Protein AF-A0A6G7TMX9-F1 (afdb_monomer_lite)

Sequence (218 aa):
MNTSFKFLIPTIFITLGFMISCNDDMTSAGEEYDGNNNNPNVATSSNPDPPDNPDADDAPIPNVYYDSDKNPENFNFDEIDPEDLSIKIKEIGVKIEELEEDRVKYFDEYNKLAEIQKDILDQMTKNKMIMRLKPLGSEEQIRAEKEFENKKKLGKEKLKVLKEKNIFLHKLLKTITDTKDEEMTLRKKQEFFYKKRKEKERRMYKERKKMNQEKMNI

Secondary structure (DSSP, 8-state):
---------SSSTTSS------------------------------PPPPP-PPP----------------GGG---SS--HHHHHHHHHHHHHHHHHHHHHHHHHHHHHHHHHHHHHHHHHHHHHHHHHHHHSPTT-HHHHHHHHHHHHHHHHHHHHHHHHHHHHHHHHHHHHHHHHHHHHHHHHHHHHHHHHHHHHHHHHHHHHHHHHHHHHHH--

Foldseek 3Di:
DDDDDDDPPDDPVPVPPDDDDDPDDDDDDDDDDDDDDDDDDDDDDDDDDDPDDDDDDDDDDPPDPDPLPPDPPPDPDPPDDLVNLVVVLVVLVVVLVVLVVVLVVLVVVLVVLVVVLVVLVVLLVVLVVQLVPDDPPDPSNVVSVVSNVVSVVVSVVSVVVSVVSVVVSVVSVVVSVVSVSVSVSSVVVSVVVVVVVVVVVVVVVVVVVVVVVVVVVD

Structure (mmCIF, N/CA/C/O backbone):
data_AF-A0A6G7TMX9-F1
#
_entry.id   AF-A0A6G7TMX9-F1
#
loop_
_atom_site.group_PDB
_atom_site.id
_atom_site.type_symbol
_atom_site.label_atom_id
_atom_site.label_alt_id
_atom_site.label_comp_id
_atom_site.label_asym_id
_atom_site.label_entity_id
_atom_site.label_seq_id
_atom_site.pdbx_PDB_ins_code
_atom_site.Cartn_x
_atom_site.Cartn_y
_atom_site.Cartn_z
_atom_site.occupancy
_atom_site.B_iso_or_equiv
_atom_site.auth_seq_id
_atom_site.auth_comp_id
_atom_site.auth_asym_id
_atom_site.auth_atom_id
_atom_site.pdbx_PDB_model_num
ATOM 1 N N . MET A 1 1 ? -39.784 22.853 -29.127 1.00 46.28 1 MET A N 1
ATOM 2 C CA . MET A 1 1 ? -40.669 21.812 -28.566 1.00 46.28 1 MET A CA 1
ATOM 3 C C . MET A 1 1 ? -39.929 20.489 -28.605 1.00 46.28 1 MET A C 1
ATOM 5 O O . MET A 1 1 ? -39.646 20.017 -29.694 1.00 46.28 1 MET A O 1
ATOM 9 N N . ASN A 1 2 ? -39.518 19.997 -27.435 1.00 42.00 2 ASN A N 1
ATOM 10 C CA . ASN A 1 2 ? -39.618 18.603 -26.986 1.00 42.00 2 ASN A CA 1
ATOM 11 C C . ASN A 1 2 ? -38.821 18.463 -25.685 1.00 42.00 2 ASN A C 1
ATOM 13 O O . ASN A 1 2 ? -37.597 18.457 -25.639 1.00 42.00 2 ASN A O 1
ATOM 17 N N . THR A 1 3 ? -39.608 18.471 -24.621 1.00 45.41 3 THR A N 1
ATOM 18 C CA . THR A 1 3 ? -39.344 18.032 -23.257 1.00 45.41 3 THR A CA 1
ATOM 19 C C . THR A 1 3 ? -38.849 16.589 -23.201 1.00 45.41 3 THR A C 1
ATOM 21 O O . THR A 1 3 ? -39.456 15.767 -23.879 1.00 45.41 3 THR A O 1
ATOM 24 N N . SER A 1 4 ? -37.911 16.272 -22.295 1.00 43.72 4 SER A N 1
ATOM 25 C CA . SER A 1 4 ? -38.014 15.095 -21.400 1.00 43.72 4 SER A CA 1
ATOM 26 C C . SER A 1 4 ? -36.769 14.885 -20.514 1.00 43.72 4 SER A C 1
ATOM 28 O O . SER A 1 4 ? -35.685 14.669 -21.039 1.00 43.72 4 SER A O 1
ATOM 30 N N . PHE A 1 5 ? -36.994 14.915 -19.187 1.00 48.84 5 PHE A N 1
ATOM 31 C CA . PHE A 1 5 ? -36.302 14.217 -18.073 1.00 48.84 5 PHE A CA 1
ATOM 32 C C . PHE A 1 5 ? -34.760 14.313 -17.993 1.00 48.84 5 PHE A C 1
ATOM 34 O O . PHE A 1 5 ? -34.055 13.662 -18.746 1.00 48.84 5 PHE A O 1
ATOM 41 N N . LYS A 1 6 ? -34.112 15.121 -17.134 1.00 47.16 6 LYS A N 1
ATOM 42 C CA . LYS A 1 6 ? -34.256 15.353 -15.675 1.00 47.16 6 LYS A CA 1
ATOM 43 C C . LYS A 1 6 ? -34.183 14.060 -14.830 1.00 47.16 6 LYS A C 1
ATOM 45 O O . LYS A 1 6 ? -35.133 13.291 -14.809 1.00 47.16 6 LYS A O 1
ATOM 50 N N . PHE A 1 7 ? -33.077 13.955 -14.077 1.00 50.50 7 PHE A N 1
ATOM 51 C CA . PHE A 1 7 ? -32.794 13.099 -12.910 1.00 50.50 7 PHE A CA 1
ATOM 52 C C . PHE A 1 7 ? -32.517 11.602 -13.128 1.00 50.50 7 PHE A C 1
ATOM 54 O O . PHE A 1 7 ? -33.383 10.758 -12.941 1.00 50.50 7 PHE A O 1
ATOM 61 N N . LEU A 1 8 ? -31.238 11.273 -13.342 1.00 44.09 8 LEU A N 1
ATOM 62 C CA . LEU A 1 8 ? -30.665 9.982 -12.937 1.00 44.09 8 LEU A CA 1
ATOM 63 C C . LEU A 1 8 ? -29.315 10.184 -12.229 1.00 44.09 8 LEU A C 1
ATOM 65 O O . LEU A 1 8 ? -28.307 9.580 -12.570 1.00 44.09 8 LEU A O 1
ATOM 69 N N . ILE A 1 9 ? -29.286 11.099 -11.261 1.00 54.50 9 ILE A N 1
ATOM 70 C CA . ILE A 1 9 ? -28.203 11.186 -10.275 1.00 54.50 9 ILE A CA 1
ATOM 71 C C . ILE A 1 9 ? -28.867 11.455 -8.920 1.00 54.50 9 ILE A C 1
ATOM 73 O O . ILE A 1 9 ? -28.975 12.609 -8.509 1.00 54.50 9 ILE A O 1
ATOM 77 N N . PRO A 1 10 ? -29.468 10.425 -8.295 1.00 46.69 10 PRO A N 1
ATOM 78 C CA . PRO A 1 10 ? -29.232 10.265 -6.860 1.00 46.69 10 PRO A CA 1
ATOM 79 C C . PRO A 1 10 ? -29.247 8.790 -6.408 1.00 46.69 10 PRO A C 1
ATOM 81 O O . PRO A 1 10 ? -29.950 8.441 -5.467 1.00 4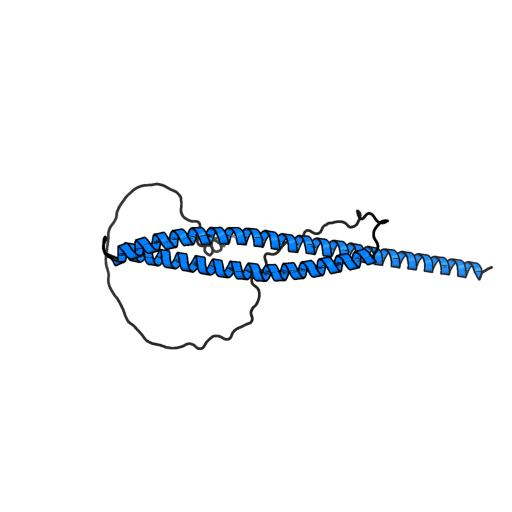6.69 10 PRO A O 1
ATOM 84 N N . THR A 1 11 ? -28.497 7.897 -7.060 1.00 49.47 11 THR A N 1
ATOM 85 C CA . THR A 1 11 ? -28.400 6.481 -6.624 1.00 49.47 11 THR A CA 1
ATOM 86 C C . THR A 1 11 ? -26.988 5.996 -6.309 1.00 49.47 11 THR A C 1
ATOM 88 O O . THR A 1 11 ? -26.841 4.923 -5.737 1.00 49.47 11 THR A O 1
ATOM 91 N N . ILE A 1 12 ? -25.946 6.790 -6.572 1.00 47.44 12 ILE A N 1
ATOM 92 C CA . ILE A 1 12 ? -24.558 6.392 -6.256 1.00 47.44 12 ILE A CA 1
ATOM 93 C C . ILE A 1 12 ? -24.144 6.815 -4.831 1.00 47.44 12 ILE A C 1
ATOM 95 O O . ILE A 1 12 ? -23.257 6.214 -4.239 1.00 47.44 12 ILE A O 1
ATOM 99 N N . PHE A 1 13 ? -24.833 7.781 -4.215 1.00 45.84 13 PHE A N 1
ATOM 100 C CA . PHE A 1 13 ? -24.502 8.251 -2.859 1.00 45.84 13 PHE A CA 1
ATOM 101 C C . PHE A 1 13 ? -25.122 7.426 -1.714 1.00 45.84 13 PHE A C 1
ATOM 103 O O . PHE A 1 13 ? -24.920 7.763 -0.553 1.00 45.84 13 PHE A O 1
ATOM 110 N N . ILE A 1 14 ? -25.850 6.341 -2.007 1.00 48.31 14 ILE A N 1
ATOM 111 C CA . ILE A 1 14 ? -26.527 5.523 -0.980 1.00 48.31 14 ILE A CA 1
ATOM 112 C C . ILE A 1 14 ? -25.681 4.307 -0.543 1.00 48.31 14 ILE A C 1
ATOM 114 O O . ILE A 1 14 ? -25.906 3.760 0.532 1.00 48.31 14 ILE A O 1
ATOM 118 N N . THR A 1 15 ? -24.653 3.905 -1.301 1.00 49.59 15 THR A N 1
ATOM 119 C CA . THR A 1 15 ? -23.840 2.712 -0.979 1.00 49.59 15 THR A CA 1
ATOM 120 C C . THR A 1 15 ? -22.576 2.992 -0.158 1.00 49.59 15 THR A C 1
ATOM 122 O O . THR A 1 15 ? -21.967 2.050 0.343 1.00 49.59 15 THR A O 1
ATOM 125 N N . LEU A 1 16 ? -22.222 4.260 0.083 1.00 45.69 16 LEU A N 1
ATOM 126 C CA . LEU A 1 16 ? -21.313 4.648 1.168 1.00 45.69 16 LEU A CA 1
ATOM 127 C C . LEU A 1 16 ? -22.139 5.197 2.331 1.00 45.69 16 LEU A C 1
ATOM 129 O O . LEU A 1 16 ? -22.264 6.405 2.529 1.00 45.69 16 LEU A O 1
ATOM 133 N N . GLY A 1 17 ? -22.728 4.292 3.109 1.00 50.66 17 GLY A N 1
ATOM 134 C CA . GLY A 1 17 ? -23.344 4.644 4.380 1.00 50.66 17 GLY A CA 1
ATOM 135 C C . GLY A 1 17 ? -22.295 5.201 5.340 1.00 50.66 17 GLY A C 1
ATOM 136 O O . GLY A 1 17 ? -21.624 4.419 5.992 1.00 50.66 17 GLY A O 1
ATOM 137 N N . PHE A 1 18 ? -22.127 6.527 5.357 1.00 47.59 18 PHE A N 1
ATOM 138 C CA . PHE A 1 18 ? -21.783 7.407 6.486 1.00 47.59 18 PHE A CA 1
ATOM 139 C C . PHE A 1 18 ? -21.460 8.806 5.934 1.00 47.59 18 PHE A C 1
ATOM 141 O O . PHE A 1 18 ? -20.299 9.098 5.692 1.00 47.59 18 PHE A O 1
ATOM 148 N N . MET A 1 19 ? -22.473 9.661 5.732 1.00 45.12 19 MET A N 1
ATOM 149 C CA . MET A 1 19 ? -22.370 11.133 5.842 1.00 45.12 19 MET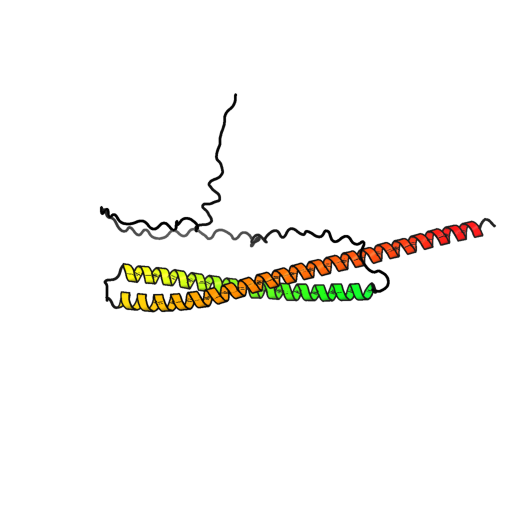 A CA 1
ATOM 150 C C . MET A 1 19 ? -23.765 11.795 5.769 1.00 45.12 19 MET A C 1
ATOM 152 O O . MET A 1 19 ? -24.005 12.674 4.950 1.00 45.12 19 MET A O 1
ATOM 156 N N . ILE A 1 20 ? -24.699 11.407 6.645 1.00 40.56 20 ILE A N 1
ATOM 157 C CA . ILE A 1 20 ? -25.738 12.345 7.108 1.00 40.56 20 ILE A CA 1
ATOM 158 C C . ILE A 1 20 ? -25.898 12.174 8.620 1.00 40.56 20 ILE A C 1
ATOM 160 O O . ILE A 1 20 ? -26.606 11.300 9.102 1.00 40.56 20 ILE A O 1
ATOM 164 N N . SER A 1 21 ? -25.177 13.012 9.353 1.00 30.20 21 SER A N 1
ATOM 165 C CA . SER A 1 21 ? -25.671 13.701 10.548 1.00 30.20 21 SER A CA 1
ATOM 166 C C . SER A 1 21 ? -24.725 14.890 10.706 1.00 30.20 21 SER A C 1
ATOM 168 O O . SER A 1 21 ? -23.585 14.729 11.129 1.00 30.20 21 SER A O 1
ATOM 170 N N . CYS A 1 22 ? -25.034 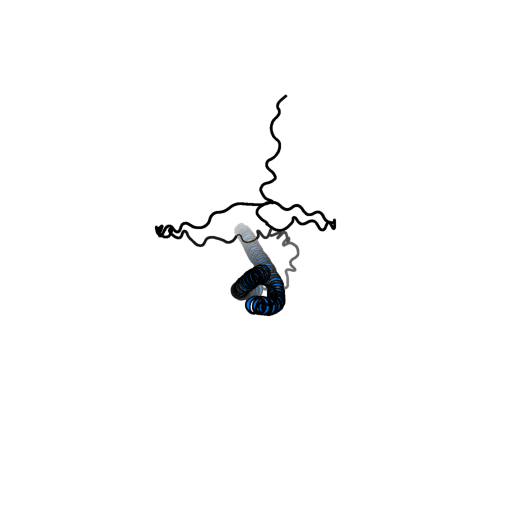16.038 10.102 1.00 37.38 22 CYS A N 1
ATOM 171 C CA . CYS A 1 22 ? -25.802 17.088 10.776 1.00 37.38 22 CYS A CA 1
ATOM 172 C C . CYS A 1 22 ? -25.370 17.187 12.237 1.00 37.38 22 CYS A C 1
ATOM 174 O O . CYS A 1 22 ? -25.942 16.566 13.129 1.00 37.38 22 CYS A O 1
ATOM 176 N N . ASN A 1 23 ? -24.289 17.933 12.426 1.00 39.66 23 ASN A N 1
ATOM 177 C CA . ASN A 1 23 ? -24.104 18.708 13.628 1.00 39.66 23 ASN A CA 1
ATOM 178 C C . ASN A 1 23 ? -25.137 19.838 13.547 1.00 39.66 23 ASN A C 1
ATOM 180 O O . ASN A 1 23 ? -24.907 20.811 12.836 1.00 39.66 23 ASN A O 1
ATOM 184 N N . ASP A 1 24 ? -26.288 19.644 14.180 1.00 33.91 24 ASP A N 1
ATOM 185 C CA . ASP A 1 24 ? -27.180 20.736 14.547 1.00 33.91 24 ASP A CA 1
ATOM 186 C C . ASP A 1 24 ? -27.721 20.428 15.944 1.00 33.91 24 ASP A C 1
ATOM 188 O O . ASP A 1 24 ? -28.451 19.460 16.169 1.00 33.91 24 ASP A O 1
ATOM 192 N N . ASP A 1 25 ? -27.264 21.231 16.897 1.00 37.78 25 ASP A N 1
ATOM 193 C CA . ASP A 1 25 ? -27.902 21.408 18.188 1.00 37.78 25 ASP A CA 1
ATOM 194 C C . ASP A 1 25 ? -29.295 21.998 17.947 1.00 37.78 25 ASP A C 1
ATOM 196 O O . ASP A 1 25 ? -29.394 23.138 17.506 1.00 37.78 25 ASP A O 1
ATOM 200 N N . MET A 1 26 ? -30.369 21.277 18.281 1.00 34.91 26 MET A N 1
ATOM 201 C CA . MET A 1 26 ? -31.623 21.894 18.735 1.00 34.91 26 MET A CA 1
ATOM 202 C C . MET A 1 26 ? -32.555 20.865 19.397 1.00 34.91 26 MET A C 1
ATOM 204 O O . MET A 1 26 ? -33.200 20.046 18.757 1.00 34.91 26 MET A O 1
ATOM 208 N N . THR A 1 27 ? -32.571 20.921 20.730 1.00 31.69 27 THR A N 1
ATOM 209 C CA . THR A 1 27 ? -33.753 20.932 21.615 1.00 31.69 27 THR A CA 1
ATOM 210 C C . THR A 1 27 ? -34.988 20.070 21.291 1.00 31.69 27 THR A C 1
ATOM 212 O O . THR A 1 27 ? -35.739 20.361 20.372 1.00 31.69 27 THR A O 1
ATOM 215 N N . SER A 1 28 ? -35.286 19.159 22.230 1.00 36.41 28 SER A N 1
ATOM 216 C CA . SER A 1 28 ? -36.598 18.946 22.881 1.00 36.41 28 SER A CA 1
ATOM 217 C C . SER A 1 28 ? -37.873 18.946 22.022 1.00 36.41 28 SER A C 1
ATOM 219 O O . SER A 1 28 ? -38.393 20.011 21.709 1.00 36.41 28 SER A O 1
ATOM 221 N N . ALA A 1 29 ? -38.515 17.782 21.907 1.00 32.59 29 ALA A N 1
ATOM 222 C CA . ALA A 1 29 ? -39.915 17.575 22.307 1.00 32.59 29 ALA A CA 1
ATOM 223 C C . ALA A 1 29 ? -40.235 16.076 22.236 1.00 32.59 29 ALA A C 1
ATOM 225 O O . ALA A 1 29 ? -39.868 15.406 21.273 1.00 32.59 29 ALA A O 1
ATOM 226 N N . GLY A 1 30 ? -40.854 15.544 23.289 1.00 39.28 30 GLY A N 1
ATOM 227 C CA . GLY A 1 30 ? -41.339 14.171 23.302 1.00 39.28 30 GLY A CA 1
ATOM 228 C C . GLY A 1 30 ? -42.567 13.999 22.421 1.00 39.28 30 GLY A C 1
ATOM 229 O O . GLY A 1 30 ? -43.329 14.941 22.245 1.00 39.28 30 GLY A O 1
ATOM 230 N N . GLU A 1 31 ? -42.768 12.775 21.950 1.00 31.16 31 GLU A N 1
ATOM 231 C CA . GLU A 1 31 ? -44.080 12.225 21.628 1.00 31.16 31 GLU A CA 1
ATOM 232 C C . GLU A 1 31 ? -43.993 10.699 21.778 1.00 31.16 31 GLU A C 1
ATOM 234 O O . GLU A 1 31 ? -43.157 10.029 21.169 1.00 31.16 31 GLU A O 1
ATOM 239 N N . GLU A 1 32 ? -44.797 10.190 22.711 1.00 35.16 32 GLU A N 1
ATOM 240 C CA . GLU A 1 32 ? -45.113 8.777 22.910 1.00 35.16 32 GLU A CA 1
ATOM 241 C C . GLU A 1 32 ? -46.048 8.258 21.797 1.00 35.16 32 GLU A C 1
ATOM 243 O O . GLU A 1 32 ? -46.524 9.032 20.971 1.00 35.16 32 GLU A O 1
ATOM 248 N N . TYR A 1 33 ? -46.350 6.956 21.891 1.00 29.55 33 TYR A N 1
ATOM 249 C CA . TYR A 1 33 ? -47.353 6.115 21.212 1.00 29.55 33 TYR A CA 1
ATOM 250 C C . TYR A 1 33 ? -46.805 5.084 20.217 1.00 29.55 33 TYR A C 1
ATOM 252 O O . TYR A 1 33 ? -46.022 5.410 19.335 1.00 29.55 33 TYR A O 1
ATOM 260 N N . ASP A 1 34 ? -47.313 3.852 20.142 1.00 31.55 34 ASP A N 1
ATOM 261 C CA . ASP A 1 34 ? -47.752 2.789 21.073 1.00 31.55 34 ASP A CA 1
ATOM 262 C C . ASP A 1 34 ? -48.065 1.577 20.151 1.00 31.55 34 ASP A C 1
ATOM 264 O O . ASP A 1 34 ? -48.440 1.765 18.994 1.00 31.55 34 ASP A O 1
ATOM 268 N N . GLY A 1 35 ? -47.902 0.352 20.662 1.00 30.17 35 GLY A N 1
ATOM 269 C CA . GLY A 1 35 ? -48.649 -0.861 20.288 1.00 30.17 35 GLY A CA 1
ATOM 270 C C . GLY A 1 35 ? -48.545 -1.448 18.867 1.00 30.17 35 GLY A C 1
ATOM 271 O O . GLY A 1 35 ? -49.173 -0.956 17.939 1.00 30.17 35 GLY A O 1
ATOM 272 N N . ASN A 1 36 ? -47.949 -2.643 18.702 1.00 27.31 36 ASN A N 1
ATOM 273 C CA . ASN A 1 36 ? -48.654 -3.929 18.920 1.00 27.31 36 ASN A CA 1
ATOM 274 C C . ASN A 1 36 ? -47.895 -5.180 18.390 1.00 27.31 36 ASN A C 1
ATOM 276 O O . ASN A 1 36 ? -47.542 -5.276 17.220 1.00 27.31 36 ASN A O 1
ATOM 280 N N . ASN A 1 37 ? -47.730 -6.149 19.300 1.00 29.89 37 ASN A N 1
ATOM 281 C CA . ASN A 1 37 ? -47.693 -7.622 19.200 1.00 29.89 37 ASN A CA 1
ATOM 282 C C . ASN A 1 37 ? -47.528 -8.360 17.846 1.00 29.89 37 ASN A C 1
ATOM 284 O O . ASN A 1 37 ? -48.431 -8.359 17.014 1.00 29.89 37 ASN A O 1
ATOM 288 N N . ASN A 1 38 ? -46.487 -9.206 17.746 1.00 29.80 38 ASN A N 1
ATOM 289 C CA . ASN A 1 38 ? -46.583 -10.684 17.847 1.00 29.80 38 ASN A CA 1
ATOM 290 C C . ASN A 1 38 ? -45.224 -11.358 17.542 1.00 29.80 38 ASN A C 1
ATOM 292 O O . ASN A 1 38 ? -44.565 -11.047 16.556 1.00 29.80 38 ASN A O 1
ATOM 296 N N . ASN A 1 39 ? -44.828 -12.323 18.370 1.00 28.23 39 ASN A N 1
ATOM 297 C CA . ASN A 1 39 ? -43.659 -13.202 18.210 1.00 28.23 39 ASN A CA 1
ATOM 298 C C . ASN A 1 39 ? -44.145 -14.661 18.356 1.00 28.23 39 ASN A C 1
ATOM 300 O O . ASN A 1 39 ? -45.202 -14.855 18.960 1.00 28.23 39 ASN A O 1
ATOM 304 N N . PRO A 1 40 ? -43.342 -15.699 18.067 1.00 44.41 40 PRO A N 1
ATOM 305 C CA . PRO A 1 40 ? -42.565 -16.048 16.872 1.00 44.41 40 PRO A CA 1
ATOM 306 C C . PRO A 1 40 ? -43.215 -17.247 16.136 1.00 44.41 40 PRO A C 1
ATOM 308 O O . PRO A 1 40 ? -44.000 -17.983 16.729 1.00 44.41 40 PRO A O 1
ATOM 311 N N . ASN A 1 41 ? -42.833 -17.548 14.890 1.00 28.58 41 ASN A N 1
ATOM 312 C CA . ASN A 1 41 ? -43.027 -18.908 14.372 1.00 28.58 41 ASN A CA 1
ATOM 313 C C . ASN A 1 41 ? -41.750 -19.420 13.701 1.00 28.58 41 ASN A C 1
ATOM 315 O O . ASN A 1 41 ? -41.245 -18.834 12.746 1.00 28.58 41 ASN A O 1
ATOM 319 N N . VAL A 1 42 ? -41.221 -20.499 14.274 1.00 34.91 42 VAL A N 1
ATOM 320 C CA . VAL A 1 42 ? -40.058 -21.251 13.809 1.00 34.91 42 VAL A CA 1
ATOM 321 C C . VAL A 1 42 ? -40.544 -22.224 12.739 1.00 34.91 42 VAL A C 1
ATOM 323 O O . VAL A 1 42 ? -41.392 -23.066 13.021 1.00 34.91 42 VAL A O 1
ATOM 326 N N . ALA A 1 43 ? -39.994 -22.131 11.530 1.00 31.52 43 ALA A N 1
ATOM 327 C CA . ALA A 1 43 ? -40.107 -23.167 10.510 1.00 31.52 43 ALA A CA 1
ATOM 328 C C . ALA A 1 4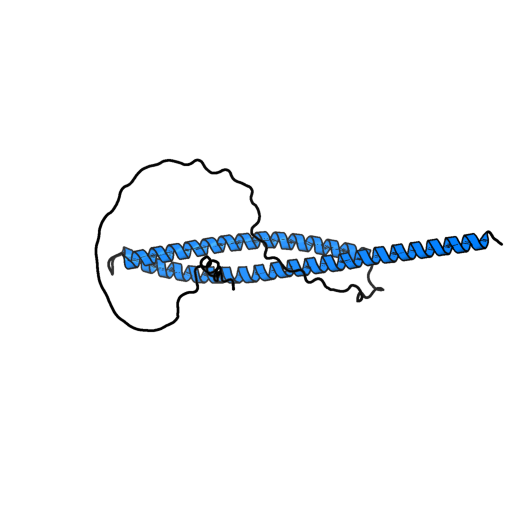3 ? -38.701 -23.628 10.111 1.00 31.52 43 ALA A C 1
ATOM 330 O O . ALA A 1 43 ? -37.820 -22.831 9.795 1.00 31.52 43 ALA A O 1
ATOM 331 N N . THR A 1 44 ? -38.504 -24.935 10.211 1.00 29.58 44 THR A N 1
ATOM 332 C CA . THR A 1 44 ? -37.248 -25.668 10.082 1.00 29.58 44 THR A CA 1
ATOM 333 C C . THR A 1 44 ? -36.900 -25.945 8.614 1.00 29.58 44 THR A C 1
ATOM 335 O O . THR A 1 44 ? -37.758 -26.374 7.856 1.00 29.58 44 THR A O 1
ATOM 338 N N . SER A 1 45 ? -35.615 -25.773 8.284 1.00 30.58 45 SER A N 1
ATOM 339 C CA . SER A 1 45 ? -34.796 -26.491 7.287 1.00 30.58 45 SER A CA 1
ATOM 340 C C . SER A 1 45 ? -35.361 -26.791 5.886 1.00 30.58 45 SER A C 1
ATOM 342 O O . SER A 1 45 ? -36.093 -27.756 5.675 1.00 30.58 45 SER A O 1
ATOM 344 N N . SER A 1 46 ? -34.813 -26.082 4.898 1.00 29.28 46 SER A N 1
ATOM 345 C CA . SER A 1 46 ? -34.481 -26.646 3.586 1.00 29.28 46 SER A CA 1
ATOM 346 C C . SER A 1 46 ? -33.118 -26.089 3.163 1.00 29.28 46 SER A C 1
ATOM 348 O O . SER A 1 46 ? -32.998 -24.885 2.937 1.00 29.28 46 SER A O 1
ATOM 350 N N . ASN A 1 47 ? -32.093 -26.944 3.110 1.00 33.09 47 ASN A N 1
ATOM 351 C CA . ASN A 1 47 ? -30.785 -26.616 2.539 1.00 33.09 47 ASN A CA 1
ATOM 352 C C . ASN A 1 47 ? -30.942 -26.277 1.048 1.00 33.09 47 ASN A C 1
ATOM 354 O O . ASN A 1 47 ? -31.474 -27.114 0.316 1.00 33.09 47 ASN A O 1
ATOM 358 N N . PRO A 1 48 ? -30.440 -25.130 0.571 1.00 34.56 48 PRO A N 1
ATOM 359 C CA . PRO A 1 48 ? -30.012 -24.996 -0.808 1.00 34.56 48 PRO A CA 1
ATOM 360 C C . PRO A 1 48 ? -28.549 -25.447 -0.914 1.00 34.56 48 PRO A C 1
ATOM 362 O O . PRO A 1 48 ? -27.712 -25.054 -0.099 1.00 34.56 48 PRO A O 1
ATOM 365 N N . ASP A 1 49 ? -28.263 -26.286 -1.906 1.00 33.78 49 ASP A N 1
ATOM 366 C CA . ASP A 1 49 ? -26.908 -26.668 -2.308 1.00 33.78 49 ASP A CA 1
ATOM 367 C C . ASP A 1 49 ? -26.000 -25.434 -2.502 1.00 33.78 49 ASP A C 1
ATOM 369 O O . ASP A 1 49 ? -26.487 -24.358 -2.873 1.00 33.78 49 ASP A O 1
ATOM 373 N N . PRO A 1 50 ? -24.683 -25.552 -2.240 1.00 35.66 50 PRO A N 1
ATOM 374 C CA . PRO A 1 50 ? -23.759 -24.437 -2.393 1.00 35.66 50 PRO A CA 1
ATOM 375 C C . PRO A 1 50 ? -23.682 -24.038 -3.875 1.00 35.66 50 PRO A C 1
ATOM 377 O O . PRO A 1 50 ? -23.523 -24.916 -4.724 1.00 35.66 50 PRO A O 1
ATOM 380 N N . PRO A 1 51 ? -23.783 -22.742 -4.219 1.00 35.91 51 PRO A N 1
ATOM 381 C CA . PRO A 1 51 ? -23.529 -22.318 -5.584 1.00 35.91 51 PRO A CA 1
ATOM 382 C C . PRO A 1 51 ? -22.048 -22.545 -5.904 1.00 35.91 51 PRO A C 1
ATOM 384 O O . PRO A 1 51 ? -21.175 -22.188 -5.109 1.00 35.91 51 PRO A O 1
ATOM 387 N N . ASP A 1 52 ? -21.799 -23.162 -7.059 1.00 33.06 52 ASP A N 1
ATOM 388 C CA . ASP A 1 52 ? -20.480 -23.355 -7.659 1.00 33.06 52 ASP A CA 1
ATOM 389 C C . ASP A 1 52 ? -19.634 -22.078 -7.563 1.00 33.06 52 ASP A C 1
ATOM 391 O O . ASP A 1 52 ? -20.093 -20.997 -7.931 1.00 33.06 52 ASP A O 1
ATOM 395 N N . ASN A 1 53 ? -18.394 -22.222 -7.086 1.00 36.81 53 ASN A N 1
ATOM 396 C CA . ASN A 1 53 ? -17.349 -21.200 -7.164 1.00 36.81 53 ASN A CA 1
ATOM 397 C C . ASN A 1 53 ? -17.092 -20.845 -8.639 1.00 36.81 53 ASN A C 1
ATOM 399 O O . ASN A 1 53 ? -16.591 -21.710 -9.363 1.00 36.81 53 ASN A O 1
ATOM 403 N N . PRO A 1 54 ? -17.317 -19.598 -9.089 1.00 35.34 54 PRO A N 1
ATOM 404 C CA . PRO A 1 54 ? -16.533 -19.045 -10.169 1.00 35.34 54 PRO A CA 1
ATOM 405 C C . PRO A 1 54 ? -15.278 -18.386 -9.585 1.00 35.34 54 PRO A C 1
ATOM 407 O O . PRO A 1 54 ? -15.224 -17.988 -8.421 1.00 35.34 54 PRO A O 1
ATOM 410 N N . ASP A 1 55 ? -14.254 -18.339 -10.413 1.00 32.50 55 ASP A N 1
ATOM 411 C CA 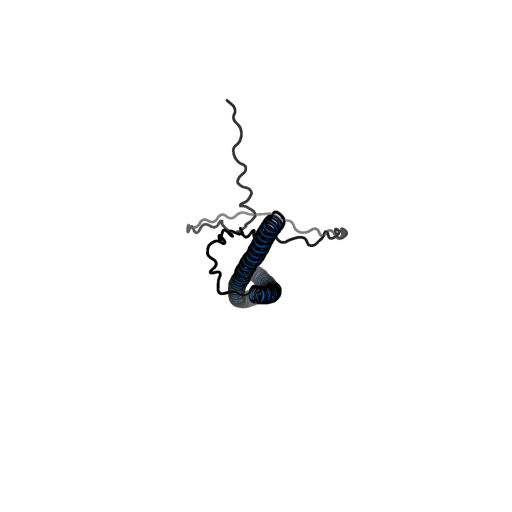. ASP A 1 55 ? -12.878 -18.014 -10.094 1.00 32.50 55 ASP A CA 1
ATOM 412 C C . ASP A 1 55 ? -12.654 -16.719 -9.293 1.00 32.50 55 ASP A C 1
ATOM 414 O O . ASP A 1 55 ? -13.412 -15.747 -9.339 1.00 32.50 55 ASP A O 1
ATOM 418 N N . ALA A 1 56 ? -11.559 -16.738 -8.535 1.00 39.31 56 ALA A N 1
ATOM 419 C CA . ALA A 1 56 ? -11.022 -15.610 -7.798 1.00 39.31 56 ALA A CA 1
ATOM 420 C C . ALA A 1 56 ? -10.492 -14.538 -8.765 1.00 39.31 56 ALA A C 1
ATOM 422 O O . ALA A 1 56 ? -9.298 -14.506 -9.041 1.00 39.31 56 ALA A O 1
ATOM 423 N N . ASP A 1 57 ? -11.369 -13.654 -9.239 1.00 37.12 57 ASP A N 1
ATOM 424 C CA . ASP A 1 57 ? -10.986 -12.519 -10.080 1.00 37.12 57 ASP A CA 1
ATOM 425 C C . ASP A 1 57 ? -11.108 -11.175 -9.341 1.00 37.12 57 ASP A C 1
ATOM 427 O O . ASP A 1 57 ? -12.178 -10.744 -8.904 1.00 37.12 57 ASP A O 1
ATOM 431 N N . ASP A 1 58 ? -9.942 -10.536 -9.227 1.00 39.28 58 ASP A N 1
ATOM 432 C CA . ASP A 1 58 ? -9.668 -9.100 -9.202 1.00 39.28 58 ASP A CA 1
ATOM 433 C C . ASP A 1 58 ? -10.505 -8.196 -8.283 1.00 39.28 58 ASP A C 1
ATOM 435 O O . ASP A 1 58 ? -11.491 -7.556 -8.661 1.00 39.28 58 ASP A O 1
ATOM 439 N N . ALA A 1 59 ? -9.960 -7.965 -7.085 1.00 37.62 59 ALA A N 1
ATOM 440 C CA . ALA A 1 59 ? -10.166 -6.686 -6.417 1.00 37.62 59 ALA A CA 1
ATOM 441 C C . ALA A 1 59 ? -9.644 -5.553 -7.331 1.00 37.62 59 ALA A C 1
ATOM 443 O O . ALA A 1 59 ? -8.500 -5.628 -7.790 1.00 37.62 59 ALA A O 1
ATOM 444 N N . PRO A 1 60 ? -10.426 -4.487 -7.592 1.00 34.59 60 PRO A N 1
ATOM 445 C CA . PRO A 1 60 ? -10.029 -3.449 -8.531 1.00 34.59 60 PRO A CA 1
ATOM 446 C C . PRO A 1 60 ? -8.807 -2.704 -7.990 1.00 34.59 60 PRO A C 1
ATOM 448 O O . PRO A 1 60 ? -8.884 -1.950 -7.016 1.00 34.59 60 PRO A O 1
ATOM 451 N N . ILE A 1 61 ? -7.666 -2.929 -8.639 1.00 48.84 61 ILE A N 1
ATOM 452 C CA . ILE A 1 61 ? -6.437 -2.172 -8.426 1.00 48.84 61 ILE A CA 1
ATOM 453 C C . ILE A 1 61 ? -6.757 -0.708 -8.773 1.00 48.84 61 ILE A C 1
ATOM 455 O O . ILE A 1 61 ? -7.271 -0.447 -9.865 1.00 48.84 61 ILE A O 1
ATOM 459 N N . PRO A 1 62 ? -6.504 0.268 -7.881 1.00 40.16 62 PRO A N 1
ATOM 460 C CA . PRO A 1 62 ? -6.711 1.670 -8.209 1.00 40.16 62 PRO A CA 1
ATOM 461 C C . PRO A 1 62 ? -5.872 2.015 -9.439 1.00 40.16 62 PRO A C 1
ATOM 463 O O . PRO A 1 62 ? -4.663 1.805 -9.456 1.00 40.16 62 PRO A O 1
ATOM 466 N N . ASN A 1 63 ? -6.550 2.502 -10.477 1.00 36.91 63 ASN A N 1
ATOM 467 C CA . ASN A 1 63 ? -5.980 2.814 -11.779 1.00 36.91 63 ASN A CA 1
ATOM 468 C C . ASN A 1 63 ? -4.953 3.951 -11.615 1.00 36.91 63 ASN A C 1
ATOM 470 O O . ASN A 1 63 ? -5.319 5.127 -11.559 1.00 36.91 63 ASN A O 1
ATOM 474 N N . VAL A 1 64 ? -3.674 3.605 -11.442 1.00 37.75 64 VAL A N 1
ATOM 475 C CA . VAL A 1 64 ? -2.589 4.582 -11.328 1.00 37.75 64 VAL A CA 1
ATOM 476 C C . VAL A 1 64 ? -2.286 5.068 -12.738 1.00 37.75 64 VAL A C 1
ATOM 478 O O . VAL A 1 64 ? -1.733 4.343 -13.558 1.00 37.75 64 VAL A O 1
ATOM 481 N N . TYR A 1 65 ? -2.718 6.290 -13.036 1.00 31.20 65 TYR A N 1
ATOM 482 C CA . TYR A 1 65 ? -2.442 6.959 -14.300 1.00 31.20 65 TYR A CA 1
ATOM 483 C C . TYR A 1 65 ? -0.923 7.162 -14.422 1.00 31.20 65 TYR A C 1
ATOM 485 O O . TYR A 1 65 ? -0.335 7.950 -13.681 1.00 31.20 65 TYR A O 1
ATOM 493 N N . TYR A 1 66 ? -0.280 6.402 -15.309 1.00 37.94 66 TYR A N 1
ATOM 494 C CA . TYR A 1 66 ? 1.151 6.507 -15.587 1.00 37.94 66 TYR A CA 1
ATOM 495 C C . TYR A 1 66 ? 1.420 7.752 -16.428 1.00 37.94 66 TYR A C 1
ATOM 497 O O . TYR A 1 66 ? 1.293 7.721 -17.651 1.00 37.94 66 TYR A O 1
ATOM 505 N N . ASP A 1 67 ? 1.819 8.840 -15.780 1.00 40.09 67 ASP A N 1
ATOM 506 C CA . ASP A 1 67 ? 2.335 10.023 -16.465 1.00 40.09 67 ASP A CA 1
ATOM 507 C C . ASP A 1 67 ? 3.858 9.862 -16.637 1.00 40.09 67 ASP A C 1
ATOM 509 O O . ASP A 1 67 ? 4.662 10.258 -15.793 1.00 40.09 67 ASP A O 1
ATOM 513 N N . SER A 1 68 ? 4.271 9.161 -17.701 1.00 44.66 68 SER A N 1
ATOM 514 C CA . SER A 1 68 ? 5.681 8.847 -18.004 1.00 44.66 68 SER A CA 1
ATOM 515 C C . SER A 1 68 ? 6.212 9.665 -19.188 1.00 44.66 68 SER A C 1
ATOM 517 O O . SER A 1 68 ? 6.860 9.132 -20.091 1.00 44.66 68 SER A O 1
ATOM 519 N N . ASP A 1 69 ? 5.991 10.979 -19.162 1.00 40.69 69 ASP A N 1
ATOM 520 C CA . ASP A 1 69 ? 6.550 11.943 -20.122 1.00 40.69 69 ASP A CA 1
ATOM 521 C C . ASP A 1 69 ? 7.957 12.425 -19.710 1.00 40.69 69 ASP A C 1
ATOM 523 O O . ASP A 1 69 ? 8.274 13.615 -19.680 1.00 40.69 69 ASP A O 1
ATOM 527 N N . LYS A 1 70 ? 8.865 11.493 -19.388 1.00 50.50 70 LYS A N 1
ATOM 528 C CA . LYS A 1 70 ? 10.300 11.813 -19.270 1.00 50.50 70 LYS A CA 1
ATOM 529 C C . LYS A 1 70 ? 10.983 11.597 -20.618 1.00 50.50 70 LYS A C 1
ATOM 531 O O . LYS A 1 70 ? 11.344 10.480 -20.988 1.00 50.50 70 LYS A O 1
ATOM 536 N N . ASN A 1 71 ? 11.128 12.699 -21.350 1.00 47.72 71 ASN A N 1
ATOM 537 C CA . ASN A 1 71 ? 11.750 12.775 -22.669 1.00 47.72 71 ASN A CA 1
ATOM 538 C C . ASN A 1 71 ? 13.228 12.296 -22.613 1.00 47.72 71 ASN A C 1
ATOM 540 O O . ASN A 1 71 ? 13.988 12.782 -21.769 1.00 47.72 71 ASN A O 1
ATOM 544 N N . PRO A 1 72 ? 13.677 11.368 -23.483 1.00 51.75 72 PRO A N 1
ATOM 545 C CA . PRO A 1 72 ? 15.014 10.756 -23.428 1.00 51.75 72 PRO A CA 1
ATOM 546 C C . PRO A 1 72 ? 16.184 11.672 -23.848 1.00 51.75 72 PRO A C 1
ATOM 548 O O . PRO A 1 72 ? 17.321 11.211 -23.931 1.00 51.75 72 PRO A O 1
ATOM 551 N N . GLU A 1 73 ? 15.946 12.955 -24.122 1.00 53.00 73 GLU A N 1
ATOM 552 C CA . GLU A 1 73 ? 16.953 13.878 -24.671 1.00 53.00 73 GLU A CA 1
ATOM 553 C C . GLU A 1 73 ? 18.031 14.330 -23.663 1.00 53.00 73 GLU A C 1
ATOM 555 O O . GLU A 1 73 ? 19.076 14.819 -24.079 1.00 53.00 73 GLU A O 1
ATOM 560 N N . ASN A 1 74 ? 17.840 14.104 -22.356 1.00 51.12 74 ASN A N 1
ATOM 561 C CA . ASN A 1 74 ? 18.722 14.617 -21.291 1.00 51.12 74 ASN A CA 1
ATOM 562 C C . ASN A 1 74 ? 19.718 13.599 -20.696 1.00 51.12 74 ASN A C 1
ATOM 564 O O . ASN A 1 74 ? 20.272 13.831 -19.620 1.00 51.12 74 ASN A O 1
ATOM 568 N N . PHE A 1 75 ? 19.960 12.450 -21.329 1.00 58.62 75 PHE A N 1
ATOM 569 C CA . PHE A 1 75 ? 20.931 11.493 -20.787 1.00 58.62 75 PHE A CA 1
ATOM 570 C C . PHE A 1 75 ? 22.369 11.946 -21.064 1.00 58.62 75 PHE A C 1
ATOM 572 O O . PHE A 1 75 ? 22.747 12.079 -22.212 1.00 58.62 75 PHE A O 1
ATOM 579 N N . ASN A 1 76 ? 23.207 12.135 -20.041 1.00 52.34 76 ASN A N 1
ATOM 580 C CA . ASN A 1 76 ? 24.638 12.367 -20.267 1.00 52.34 76 ASN A CA 1
ATOM 581 C C . ASN A 1 76 ? 25.294 11.058 -20.762 1.00 52.34 76 ASN A C 1
ATOM 583 O O . ASN A 1 76 ? 25.099 10.001 -20.153 1.00 52.34 76 ASN A O 1
ATOM 587 N N . PHE A 1 77 ? 25.953 11.105 -21.925 1.00 51.25 77 PHE A N 1
ATOM 588 C CA . PHE A 1 77 ? 26.148 9.936 -22.803 1.00 51.25 77 PHE A CA 1
ATOM 589 C C . PHE A 1 77 ? 27.540 9.295 -22.755 1.00 51.25 77 PHE A C 1
ATOM 591 O O . PHE A 1 77 ? 27.676 8.170 -23.234 1.00 51.25 77 PHE A O 1
ATOM 598 N N . ASP A 1 78 ? 28.542 9.971 -22.198 1.00 55.44 78 ASP A N 1
ATOM 599 C CA . ASP A 1 78 ? 29.944 9.536 -22.291 1.00 55.44 78 ASP A CA 1
ATOM 600 C C . ASP A 1 78 ? 30.425 8.709 -21.085 1.00 55.44 78 ASP A C 1
ATOM 602 O O . ASP A 1 78 ? 31.583 8.307 -21.040 1.00 55.44 78 ASP A O 1
ATOM 606 N N . GLU A 1 79 ? 29.544 8.413 -20.123 1.00 55.28 79 GLU A N 1
ATOM 607 C CA . GLU A 1 79 ? 29.968 7.953 -18.790 1.00 55.28 79 GLU A CA 1
ATOM 608 C C . GLU A 1 79 ? 29.363 6.615 -18.330 1.00 55.28 79 GLU A C 1
ATOM 610 O O . GLU A 1 79 ? 29.650 6.177 -17.223 1.00 55.28 79 GLU A O 1
ATOM 615 N N . ILE A 1 80 ? 28.504 5.959 -19.125 1.00 60.81 80 ILE A N 1
ATOM 616 C CA . ILE A 1 80 ? 27.751 4.778 -18.654 1.00 60.81 80 ILE A CA 1
ATOM 617 C C . ILE A 1 80 ? 27.926 3.585 -19.596 1.00 60.81 80 ILE A C 1
ATOM 619 O O . ILE A 1 80 ? 27.510 3.639 -20.757 1.00 60.81 80 ILE A O 1
ATOM 623 N N . ASP A 1 81 ? 28.488 2.496 -19.063 1.00 71.69 81 ASP A N 1
ATOM 624 C CA . ASP A 1 81 ? 28.641 1.216 -19.753 1.00 71.69 81 ASP A CA 1
ATOM 625 C C . ASP A 1 81 ? 27.266 0.522 -19.926 1.00 71.69 81 ASP A C 1
ATOM 627 O O . ASP A 1 81 ? 26.488 0.402 -18.971 1.00 71.69 81 ASP A O 1
ATOM 631 N N . PRO A 1 82 ? 26.907 0.064 -21.141 1.00 71.75 82 PRO A N 1
ATOM 632 C CA . PRO A 1 82 ? 25.736 -0.783 -21.366 1.00 71.75 82 PRO A CA 1
ATOM 633 C C . PRO A 1 82 ? 25.675 -2.043 -20.488 1.00 71.75 82 PRO A C 1
ATOM 635 O O . PRO A 1 82 ? 24.572 -2.527 -20.208 1.00 71.75 82 PRO A O 1
ATOM 638 N N . GLU A 1 83 ? 26.824 -2.588 -20.086 1.00 76.00 83 GLU A N 1
ATOM 639 C CA . GLU A 1 83 ? 26.909 -3.751 -19.201 1.00 76.00 83 GLU A CA 1
ATOM 640 C C . GLU A 1 83 ? 26.489 -3.383 -17.769 1.00 76.00 83 GLU A C 1
ATOM 642 O O . GLU A 1 83 ? 25.606 -4.047 -17.214 1.00 76.00 83 GLU A O 1
ATOM 647 N N . ASP A 1 84 ? 26.954 -2.241 -17.253 1.00 81.62 84 ASP A N 1
ATOM 648 C CA . ASP A 1 84 ? 26.539 -1.679 -15.958 1.00 81.62 84 ASP A CA 1
ATOM 649 C C . ASP A 1 84 ? 25.033 -1.378 -15.913 1.00 81.62 84 ASP A C 1
ATOM 651 O O . ASP A 1 84 ? 24.355 -1.637 -14.916 1.00 81.62 84 ASP A O 1
ATOM 655 N N . LEU A 1 85 ? 24.464 -0.893 -17.022 1.00 83.88 85 LEU A N 1
ATOM 656 C CA . LEU A 1 85 ? 23.015 -0.700 -17.167 1.00 83.88 85 LEU A CA 1
ATOM 657 C C . LEU A 1 85 ? 22.238 -2.010 -17.033 1.00 83.88 85 LEU A C 1
ATOM 659 O O . LEU A 1 85 ? 21.174 -2.037 -16.416 1.00 83.88 85 LEU A O 1
ATOM 663 N N . SER A 1 86 ? 22.754 -3.093 -17.614 1.00 84.38 86 SER A N 1
ATOM 664 C CA . SER A 1 86 ? 22.100 -4.400 -17.559 1.00 84.38 86 SER A CA 1
ATOM 665 C C . SER A 1 86 ? 22.122 -4.999 -16.152 1.00 84.38 86 SER A C 1
ATOM 667 O O . SER A 1 86 ? 21.126 -5.585 -15.725 1.00 84.38 86 SER A O 1
ATOM 669 N N . ILE A 1 87 ? 23.229 -4.808 -15.425 1.00 89.56 87 ILE A N 1
ATOM 670 C CA . ILE A 1 87 ? 23.380 -5.225 -14.030 1.00 89.56 87 ILE A CA 1
ATOM 671 C C . ILE A 1 87 ? 22.394 -4.438 -13.170 1.00 89.56 87 ILE A C 1
ATOM 673 O O . ILE A 1 87 ? 21.574 -5.039 -12.480 1.00 89.56 87 ILE A O 1
ATOM 677 N N . LYS A 1 88 ? 22.369 -3.109 -13.317 1.00 87.00 88 LYS A N 1
ATOM 678 C CA . LYS A 1 88 ? 21.474 -2.243 -12.549 1.00 87.00 88 LYS A CA 1
ATOM 679 C C . LYS A 1 88 ? 19.989 -2.556 -12.779 1.00 87.00 88 LYS A C 1
ATOM 681 O O . LYS A 1 88 ? 19.208 -2.544 -11.833 1.00 87.00 88 LYS A O 1
ATOM 686 N N . ILE A 1 89 ? 19.582 -2.872 -14.014 1.00 90.62 89 ILE A N 1
ATOM 687 C CA . ILE A 1 89 ? 18.201 -3.302 -14.309 1.00 90.62 89 ILE A CA 1
ATOM 688 C C . ILE A 1 89 ? 17.867 -4.611 -13.583 1.00 90.62 89 ILE A C 1
ATOM 690 O O . ILE A 1 89 ? 16.772 -4.737 -13.041 1.00 90.62 89 ILE A O 1
ATOM 694 N N . LYS A 1 90 ? 18.792 -5.579 -13.546 1.00 92.50 90 LYS A N 1
ATOM 695 C CA . LYS A 1 90 ? 18.580 -6.844 -12.824 1.00 92.50 90 LYS A CA 1
ATOM 696 C C . LYS A 1 90 ? 18.476 -6.631 -11.318 1.00 92.50 90 LYS A C 1
ATOM 698 O O . LYS A 1 90 ? 17.570 -7.182 -10.707 1.00 92.50 90 LYS A O 1
ATOM 703 N N . GLU A 1 91 ? 19.362 -5.825 -10.739 1.00 93.19 91 GLU A N 1
ATOM 704 C CA . GLU A 1 91 ? 19.331 -5.483 -9.310 1.00 93.19 91 GLU A CA 1
ATOM 705 C C . GLU A 1 91 ? 18.012 -4.809 -8.921 1.00 93.19 91 GLU A C 1
ATOM 707 O O . GLU A 1 91 ? 17.397 -5.165 -7.917 1.00 93.19 91 GLU A O 1
ATOM 712 N N . ILE A 1 92 ? 17.535 -3.875 -9.748 1.00 91.81 92 ILE A N 1
ATOM 713 C CA . ILE A 1 92 ? 16.230 -3.236 -9.558 1.00 91.81 92 ILE A CA 1
ATOM 714 C C . ILE A 1 92 ? 15.090 -4.252 -9.691 1.00 91.81 92 ILE A C 1
ATOM 716 O O . ILE A 1 92 ? 14.151 -4.195 -8.903 1.00 91.81 92 ILE A O 1
ATOM 720 N N . GLY A 1 93 ? 15.183 -5.197 -10.628 1.00 90.75 93 GLY A N 1
ATOM 721 C CA . GLY A 1 93 ? 14.210 -6.280 -10.777 1.00 90.75 93 GLY A CA 1
ATOM 722 C C . GLY A 1 93 ? 14.077 -7.136 -9.514 1.00 90.75 93 GLY A C 1
ATOM 723 O O . GLY A 1 93 ? 12.964 -7.324 -9.032 1.00 90.75 93 GLY A O 1
ATOM 724 N N . VAL A 1 94 ? 15.202 -7.573 -8.933 1.00 95.69 94 VAL A N 1
ATOM 725 C CA . VAL A 1 94 ? 15.217 -8.322 -7.658 1.00 95.69 94 VAL A CA 1
ATOM 726 C C . VAL A 1 94 ? 14.588 -7.493 -6.538 1.00 95.69 94 VAL A C 1
ATOM 728 O O . VAL A 1 94 ? 13.732 -7.976 -5.806 1.00 95.69 94 VAL A O 1
ATOM 731 N N . LYS A 1 95 ? 14.938 -6.206 -6.452 1.00 94.88 95 LYS A N 1
ATOM 732 C CA . LYS A 1 95 ? 14.360 -5.298 -5.458 1.00 94.88 95 LYS A CA 1
ATOM 733 C C . LYS A 1 95 ? 12.843 -5.133 -5.615 1.00 94.88 95 LYS A C 1
ATOM 735 O O . LYS A 1 95 ? 12.142 -5.012 -4.618 1.00 94.88 95 LYS A O 1
ATOM 740 N N . ILE A 1 96 ? 12.321 -5.085 -6.843 1.00 93.56 96 ILE A N 1
ATOM 741 C CA . ILE A 1 96 ? 10.871 -5.009 -7.088 1.00 93.56 96 ILE A CA 1
ATOM 742 C C . ILE A 1 96 ? 10.179 -6.274 -6.580 1.00 93.56 96 ILE A C 1
ATOM 744 O O . ILE A 1 96 ? 9.130 -6.163 -5.953 1.00 93.56 96 ILE A O 1
ATOM 748 N N . GLU A 1 97 ? 10.762 -7.445 -6.833 1.00 95.06 97 GLU A N 1
ATOM 749 C CA . GLU A 1 97 ? 10.227 -8.731 -6.382 1.00 95.06 97 GLU A CA 1
ATOM 750 C C . GLU A 1 97 ? 10.165 -8.804 -4.850 1.00 95.06 97 GLU A C 1
ATOM 752 O O . GLU A 1 97 ? 9.089 -9.029 -4.299 1.00 95.06 97 GLU A O 1
ATOM 757 N N . GLU A 1 98 ? 11.262 -8.469 -4.162 1.00 96.19 98 GLU A N 1
ATOM 758 C CA . GLU A 1 98 ? 11.307 -8.393 -2.692 1.00 96.19 98 GLU A CA 1
ATOM 759 C C . GLU A 1 98 ? 10.240 -7.435 -2.129 1.00 96.19 98 GLU A C 1
ATOM 761 O O . GLU A 1 98 ? 9.540 -7.752 -1.166 1.00 96.19 98 GLU A O 1
ATOM 766 N N . LEU A 1 99 ? 10.067 -6.260 -2.747 1.00 94.12 99 LEU A N 1
ATOM 767 C CA . LEU A 1 99 ? 9.069 -5.283 -2.306 1.00 94.12 99 LEU A CA 1
ATOM 768 C C . LEU A 1 99 ? 7.623 -5.754 -2.544 1.00 94.12 99 LEU A C 1
ATOM 770 O O . LEU A 1 99 ? 6.737 -5.402 -1.761 1.00 94.12 99 LEU A O 1
ATOM 774 N N . GLU A 1 100 ? 7.355 -6.513 -3.609 1.00 93.38 100 GLU A N 1
ATOM 775 C CA . GLU A 1 100 ? 6.028 -7.086 -3.878 1.00 93.38 100 GLU A CA 1
ATOM 776 C C . GLU A 1 100 ? 5.702 -8.234 -2.911 1.00 93.38 100 GLU A C 1
ATOM 778 O O . GLU A 1 100 ? 4.570 -8.312 -2.428 1.00 93.38 100 GLU A O 1
ATOM 783 N N . GLU A 1 101 ? 6.678 -9.071 -2.549 1.00 95.94 101 GLU A N 1
ATOM 784 C CA . GLU A 1 101 ? 6.509 -10.078 -1.491 1.00 95.94 101 GLU A CA 1
ATOM 785 C C . GLU A 1 101 ? 6.177 -9.422 -0.144 1.00 95.94 101 GLU A C 1
ATOM 787 O O . GLU A 1 101 ? 5.199 -9.791 0.522 1.00 95.94 101 GLU A O 1
ATOM 792 N N . ASP A 1 102 ? 6.936 -8.387 0.228 1.00 92.69 102 ASP A N 1
ATOM 793 C CA . ASP A 1 102 ? 6.662 -7.593 1.422 1.00 92.69 102 ASP A CA 1
ATOM 794 C C . ASP A 1 102 ? 5.257 -6.986 1.361 1.00 92.69 102 ASP A C 1
ATOM 796 O O . ASP A 1 102 ? 4.503 -7.048 2.337 1.00 92.69 102 ASP A O 1
ATOM 800 N N . ARG A 1 103 ? 4.852 -6.439 0.210 1.00 93.06 103 ARG A N 1
ATOM 801 C CA . ARG A 1 103 ? 3.522 -5.844 0.030 1.00 93.06 103 ARG A CA 1
ATOM 802 C C . ARG A 1 103 ? 2.419 -6.842 0.351 1.00 93.06 103 ARG A C 1
ATOM 804 O O . ARG A 1 103 ? 1.509 -6.477 1.095 1.00 93.06 103 ARG A O 1
ATOM 811 N N . VAL A 1 104 ? 2.490 -8.062 -0.179 1.00 95.81 104 VAL A N 1
ATOM 812 C CA . VAL A 1 104 ? 1.491 -9.110 0.089 1.00 95.81 104 VAL A CA 1
ATOM 813 C C . VAL A 1 104 ? 1.423 -9.400 1.586 1.00 95.81 104 VAL A C 1
ATOM 815 O O . VAL A 1 104 ? 0.355 -9.299 2.192 1.00 95.81 104 VAL A O 1
ATOM 818 N N . LYS A 1 105 ? 2.575 -9.640 2.217 1.00 95.00 105 LYS A N 1
ATOM 819 C CA . LYS A 1 105 ? 2.660 -9.918 3.654 1.00 95.00 105 LYS A CA 1
ATOM 820 C C . LYS A 1 105 ? 2.050 -8.800 4.505 1.00 95.00 105 LYS A C 1
ATOM 822 O O . LYS A 1 105 ? 1.254 -9.061 5.409 1.00 95.00 105 LYS A O 1
ATOM 827 N N . TYR A 1 106 ? 2.403 -7.545 4.233 1.00 92.56 106 TYR A N 1
ATOM 828 C CA . TYR A 1 106 ? 1.892 -6.408 4.999 1.00 92.56 106 TYR A CA 1
ATOM 829 C C . TYR A 1 106 ? 0.404 -6.149 4.747 1.00 92.56 106 TYR A C 1
ATOM 831 O O . TYR A 1 106 ? -0.292 -5.680 5.655 1.00 92.56 106 TYR A O 1
ATOM 839 N N . PHE A 1 107 ? -0.096 -6.459 3.551 1.00 93.62 107 PHE A N 1
ATOM 840 C CA . PHE A 1 107 ? -1.514 -6.356 3.225 1.00 93.62 107 PHE A CA 1
ATOM 841 C C . PHE A 1 107 ? -2.336 -7.404 3.987 1.00 93.62 107 PHE A C 1
ATOM 843 O O . PHE A 1 107 ? -3.355 -7.067 4.592 1.00 93.62 107 PHE A O 1
ATOM 850 N N . ASP A 1 108 ? -1.844 -8.639 4.082 1.00 94.62 108 ASP A N 1
ATOM 851 C CA . ASP A 1 108 ? -2.477 -9.697 4.877 1.00 94.62 108 ASP A CA 1
ATOM 852 C C . ASP A 1 108 ? -2.525 -9.352 6.369 1.00 94.62 108 ASP A C 1
ATOM 854 O O . ASP A 1 108 ? -3.545 -9.539 7.039 1.00 94.62 108 ASP A O 1
ATOM 858 N N . GLU A 1 109 ? -1.432 -8.814 6.915 1.00 93.00 109 GLU A N 1
ATOM 859 C CA . GLU A 1 109 ? -1.397 -8.333 8.299 1.00 93.00 109 GLU A CA 1
ATOM 860 C C . GLU A 1 109 ? -2.396 -7.196 8.544 1.00 93.00 109 GLU A C 1
ATOM 862 O O . GLU A 1 109 ? -3.021 -7.132 9.608 1.00 93.00 109 GLU A O 1
ATOM 867 N N . TYR A 1 110 ? -2.542 -6.290 7.575 1.00 94.81 110 TYR A N 1
ATOM 868 C CA . TYR A 1 110 ? -3.515 -5.207 7.634 1.00 94.81 110 TYR A CA 1
ATOM 869 C C . TYR A 1 110 ? -4.951 -5.743 7.646 1.00 94.81 110 TYR A C 1
ATOM 871 O O . TYR A 1 110 ? -5.734 -5.346 8.512 1.00 94.81 110 TYR A O 1
ATOM 879 N N . ASN A 1 111 ? -5.278 -6.691 6.764 1.00 93.81 111 ASN A N 1
ATOM 880 C CA . ASN A 1 111 ? -6.612 -7.292 6.680 1.00 93.81 111 ASN A CA 1
ATOM 881 C C . ASN A 1 111 ? -6.998 -8.005 7.980 1.00 93.81 111 ASN A C 1
ATOM 883 O O . ASN A 1 111 ? -8.071 -7.749 8.528 1.00 93.81 111 ASN A O 1
ATOM 887 N N . LYS A 1 112 ? -6.083 -8.791 8.560 1.00 95.94 112 LYS A N 1
ATOM 888 C CA . LYS A 1 112 ? -6.298 -9.442 9.866 1.00 95.94 112 LYS A CA 1
ATOM 889 C C . LYS A 1 112 ? -6.596 -8.432 10.976 1.00 95.94 112 LYS A C 1
ATOM 891 O O . LYS A 1 112 ? -7.453 -8.659 11.827 1.00 95.94 112 LYS A O 1
ATOM 896 N N . LEU A 1 113 ? -5.902 -7.294 10.990 1.00 94.25 113 LEU A N 1
ATOM 897 C CA . LEU A 1 113 ? -6.162 -6.241 11.974 1.00 94.25 113 LEU A CA 1
ATOM 898 C C . LEU A 1 113 ? -7.497 -5.529 11.737 1.00 94.25 113 LEU A C 1
ATOM 900 O O . LEU A 1 113 ? -8.153 -5.156 12.711 1.00 94.25 113 LEU A O 1
ATOM 904 N N . ALA A 1 114 ? -7.911 -5.357 10.482 1.00 93.94 114 ALA A N 1
ATOM 905 C CA . ALA A 1 114 ? -9.215 -4.798 10.144 1.00 93.94 114 ALA A CA 1
ATOM 906 C C . ALA A 1 114 ? -10.360 -5.713 10.614 1.00 93.94 114 ALA A C 1
ATOM 908 O O . ALA A 1 114 ? -11.335 -5.228 11.191 1.00 93.94 114 ALA A O 1
ATOM 909 N N . GLU A 1 115 ? -10.214 -7.030 10.462 1.00 96.44 115 GLU A N 1
ATOM 910 C CA . GLU A 1 115 ? -11.168 -8.016 10.984 1.00 96.44 115 GLU A CA 1
ATOM 911 C C . GLU A 1 115 ? -11.269 -7.967 12.512 1.00 96.44 115 GLU A C 1
ATOM 913 O O . GLU A 1 115 ? -12.370 -7.888 13.058 1.00 96.44 115 GLU A O 1
ATOM 918 N N . ILE A 1 116 ? -10.130 -7.914 13.213 1.00 95.69 116 ILE A N 1
ATOM 919 C CA . ILE A 1 116 ? -10.103 -7.750 14.675 1.00 95.69 116 ILE A CA 1
ATOM 920 C C . ILE A 1 116 ? -10.806 -6.450 15.088 1.00 95.69 116 ILE A C 1
ATOM 922 O O . ILE A 1 116 ? -11.565 -6.430 16.058 1.00 95.69 116 ILE A O 1
ATOM 926 N N . GLN A 1 117 ? -10.573 -5.352 14.364 1.00 94.62 117 GLN A N 1
ATOM 927 C CA . GLN A 1 117 ? -11.225 -4.074 14.642 1.00 94.62 117 GLN A CA 1
ATOM 928 C C . GLN A 1 117 ? -12.748 -4.171 14.480 1.00 94.62 117 GLN A C 1
ATOM 930 O O . GLN A 1 117 ? -13.481 -3.605 15.293 1.00 94.62 117 GLN A O 1
ATOM 935 N N . LYS A 1 118 ? -13.223 -4.896 13.464 1.00 96.31 118 LYS A N 1
ATOM 936 C CA . LYS A 1 118 ? -14.648 -5.146 13.235 1.00 96.31 118 LYS A CA 1
ATOM 937 C C . LYS A 1 118 ? -15.267 -5.950 14.381 1.00 96.31 118 LYS A C 1
ATOM 939 O O . LYS A 1 118 ? -16.270 -5.512 14.936 1.00 96.31 118 LYS A O 1
ATOM 944 N N . ASP A 1 119 ? -14.632 -7.043 14.805 1.00 97.25 119 ASP A N 1
ATOM 945 C CA . ASP A 1 119 ? -15.108 -7.852 15.939 1.00 97.25 119 ASP A CA 1
ATOM 946 C C . ASP A 1 119 ? -15.192 -7.031 17.241 1.00 97.25 119 ASP A C 1
ATOM 948 O O . ASP A 1 119 ? -16.170 -7.115 17.987 1.00 97.25 119 ASP A O 1
ATOM 952 N N . ILE A 1 120 ? -14.217 -6.150 17.493 1.00 96.12 120 ILE A N 1
ATOM 953 C CA . ILE A 1 120 ? -14.264 -5.235 18.643 1.00 96.12 120 ILE A CA 1
ATOM 954 C C . ILE A 1 120 ? -15.496 -4.320 18.575 1.00 96.12 120 ILE A C 1
ATOM 956 O O . ILE A 1 120 ? -16.169 -4.132 19.592 1.00 96.12 120 ILE A O 1
ATOM 960 N N . LEU A 1 121 ? -15.805 -3.751 17.406 1.00 95.25 121 LEU A N 1
ATOM 961 C CA . LEU A 1 121 ? -16.966 -2.873 17.225 1.00 95.25 121 LEU A CA 1
ATOM 962 C C . LEU A 1 121 ? -18.290 -3.626 17.405 1.00 95.25 121 LEU A C 1
ATOM 964 O O . LEU A 1 121 ? -19.204 -3.114 18.062 1.00 95.25 121 LEU A O 1
ATOM 968 N N . ASP A 1 122 ? -18.381 -4.853 16.897 1.00 97.62 122 ASP A N 1
ATOM 969 C CA . ASP A 1 122 ? -19.559 -5.704 17.065 1.00 97.62 122 ASP A CA 1
ATOM 970 C C . ASP A 1 122 ? -19.789 -6.034 18.547 1.00 97.62 122 ASP A C 1
ATOM 972 O O . ASP A 1 122 ? -20.908 -5.924 19.054 1.00 97.62 122 ASP A O 1
ATOM 976 N N . GLN A 1 123 ? -18.727 -6.359 19.288 1.00 96.62 123 GLN A N 1
ATOM 977 C CA . GLN A 1 123 ? -18.805 -6.613 20.730 1.00 96.62 123 GLN A CA 1
ATOM 978 C C . GLN A 1 123 ? -19.180 -5.360 21.525 1.00 96.62 123 GLN A C 1
ATOM 980 O O . GLN A 1 123 ? -20.011 -5.433 22.430 1.00 96.62 123 GLN A O 1
ATOM 985 N N . MET A 1 124 ? -18.644 -4.191 21.167 1.00 97.12 124 MET A N 1
ATOM 986 C CA . MET A 1 124 ? -19.061 -2.925 21.776 1.00 97.12 124 MET A CA 1
ATOM 987 C C . MET A 1 124 ? -20.551 -2.649 21.548 1.00 97.12 124 MET A C 1
ATOM 989 O O . MET A 1 124 ? -21.238 -2.186 22.459 1.00 97.12 124 MET A O 1
ATOM 993 N N . THR A 1 125 ? -21.062 -2.957 20.356 1.00 97.19 125 THR A N 1
ATOM 994 C CA . THR A 1 125 ? -22.481 -2.793 20.016 1.00 97.19 125 THR A CA 1
ATOM 995 C C . THR A 1 125 ? -23.358 -3.734 20.840 1.00 97.19 125 THR A C 1
ATOM 997 O O . THR A 1 125 ? -24.346 -3.289 21.428 1.00 97.19 125 THR A O 1
ATOM 1000 N N . LYS A 1 126 ? -22.959 -5.007 20.968 1.00 96.75 126 LYS A N 1
ATOM 1001 C CA . LYS A 1 126 ? -23.629 -5.995 21.829 1.00 96.75 126 LYS A CA 1
ATOM 1002 C C . LYS A 1 126 ? -23.661 -5.540 23.289 1.00 96.75 126 LYS A C 1
ATOM 1004 O O . LYS A 1 126 ? -24.730 -5.518 23.892 1.00 96.75 126 LYS A O 1
ATOM 1009 N N . ASN A 1 127 ? -22.536 -5.080 23.833 1.00 96.31 127 ASN A N 1
ATOM 1010 C CA . ASN A 1 127 ? -22.473 -4.613 25.221 1.00 96.31 127 ASN A CA 1
ATOM 1011 C C . ASN A 1 127 ? -23.345 -3.377 25.447 1.00 96.31 127 ASN A C 1
ATOM 1013 O O . ASN A 1 127 ? -24.083 -3.314 26.427 1.00 96.31 127 ASN A O 1
ATOM 1017 N N . LYS A 1 128 ? -23.361 -2.438 24.496 1.00 96.38 128 LYS A N 1
ATOM 1018 C CA . LYS A 1 128 ? -24.250 -1.271 24.542 1.00 96.38 128 LYS A CA 1
ATOM 1019 C C . LYS A 1 128 ? -25.729 -1.668 24.517 1.00 96.38 128 LYS A C 1
ATOM 1021 O O . LYS A 1 128 ? -26.544 -1.022 25.170 1.00 96.38 128 LYS A O 1
ATOM 1026 N N . MET A 1 129 ? -26.085 -2.718 23.778 1.00 97.19 129 MET A N 1
ATOM 1027 C CA . MET A 1 129 ? -27.443 -3.264 23.764 1.00 97.19 129 MET A CA 1
ATOM 1028 C C . MET A 1 129 ? -27.805 -3.888 25.117 1.00 97.19 129 MET A C 1
ATOM 1030 O O . MET A 1 129 ? -28.862 -3.574 25.658 1.00 97.19 129 MET A O 1
ATOM 1034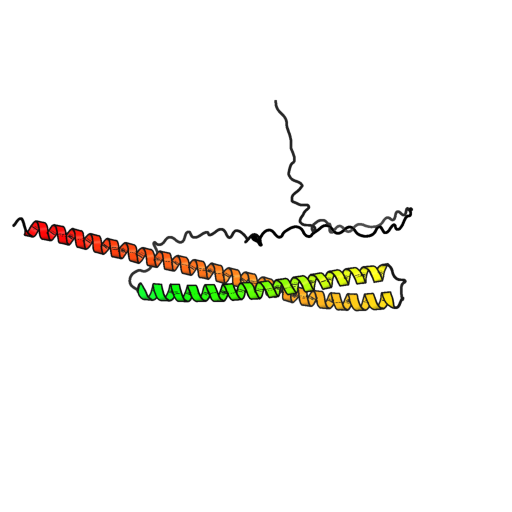 N N . ILE A 1 130 ? -26.913 -4.685 25.712 1.00 96.06 130 ILE A N 1
ATOM 1035 C CA . ILE A 1 130 ? -27.117 -5.268 27.049 1.00 96.06 130 ILE A CA 1
ATOM 1036 C C . ILE A 1 130 ? -27.306 -4.162 28.093 1.00 96.06 130 ILE A C 1
ATOM 1038 O O . ILE A 1 130 ? -28.266 -4.205 28.858 1.00 96.06 130 ILE A O 1
ATOM 1042 N N . MET A 1 131 ? -26.464 -3.126 28.071 1.00 95.00 131 MET A N 1
ATOM 1043 C CA . MET A 1 131 ? -26.554 -1.994 29.001 1.00 95.00 131 MET A CA 1
ATOM 1044 C C . MET A 1 131 ? -27.891 -1.240 28.929 1.00 95.00 131 MET A C 1
ATOM 1046 O O . MET A 1 131 ? -28.307 -0.658 29.929 1.00 95.00 131 MET A O 1
ATOM 1050 N N . ARG A 1 132 ? -28.539 -1.227 27.754 1.00 95.25 132 ARG A N 1
ATOM 1051 C CA . ARG A 1 132 ? -29.839 -0.576 27.515 1.00 95.25 132 ARG A CA 1
ATOM 1052 C C . ARG A 1 132 ? -31.030 -1.454 27.887 1.00 95.25 132 ARG A C 1
ATOM 1054 O O . ARG A 1 132 ? -32.057 -0.925 28.288 1.00 95.25 132 ARG A O 1
ATOM 1061 N N . LEU A 1 133 ? -30.915 -2.766 27.686 1.00 95.69 133 LEU A N 1
ATOM 1062 C CA . LEU A 1 133 ? -32.021 -3.707 27.872 1.00 95.69 133 LEU A CA 1
ATOM 1063 C C . LEU A 1 133 ? -32.103 -4.265 29.292 1.00 95.69 133 LEU A C 1
ATOM 1065 O O . LEU A 1 133 ? -33.176 -4.683 29.722 1.00 95.69 133 LEU A O 1
ATOM 1069 N N . LYS A 1 134 ? -30.977 -4.337 30.006 1.00 96.06 134 LYS A N 1
ATOM 1070 C CA . LYS A 1 134 ? -30.931 -4.908 31.353 1.00 96.06 134 LYS A CA 1
ATOM 1071 C C . LYS A 1 134 ? -31.229 -3.851 32.420 1.00 96.06 134 LYS A C 1
ATOM 1073 O O . LYS A 1 134 ? -30.864 -2.690 32.233 1.00 96.06 134 LYS A O 1
ATOM 1078 N N . PRO A 1 135 ? -31.866 -4.235 33.544 1.00 94.75 135 PRO A N 1
ATOM 1079 C CA . PRO A 1 135 ? -32.168 -3.307 34.627 1.00 94.75 135 PRO A CA 1
ATOM 1080 C C . PRO A 1 135 ? -30.913 -2.619 35.161 1.00 94.75 135 PRO A C 1
ATOM 1082 O O . PRO A 1 135 ? -29.856 -3.249 35.289 1.00 94.75 135 PRO A O 1
ATOM 1085 N N . LEU A 1 136 ? -31.060 -1.341 35.511 1.00 93.44 136 LEU A N 1
ATOM 1086 C CA . LEU A 1 136 ? -29.990 -0.550 36.106 1.00 93.44 136 LEU A CA 1
ATOM 1087 C C . LEU A 1 136 ? -29.477 -1.205 37.399 1.00 93.44 136 LEU A C 1
ATOM 1089 O O . LEU A 1 136 ? -30.265 -1.553 38.275 1.00 93.44 136 LEU A O 1
ATOM 1093 N N . GLY A 1 137 ? -28.160 -1.383 37.505 1.00 91.75 137 GLY A N 1
ATOM 1094 C CA . GLY A 1 137 ? -27.502 -2.008 38.657 1.00 91.75 137 GLY A CA 1
ATOM 1095 C C . GLY A 1 137 ? -27.534 -3.539 38.665 1.00 91.75 137 GLY A C 1
ATOM 1096 O O . GLY A 1 137 ? -27.017 -4.146 39.601 1.00 91.75 137 GLY A O 1
ATOM 1097 N N . SER A 1 138 ? -28.101 -4.182 37.638 1.00 95.69 138 SER A N 1
ATOM 1098 C CA . SER A 1 138 ? -27.999 -5.638 37.494 1.00 95.69 138 SER A CA 1
ATOM 1099 C C . SER A 1 138 ? -26.554 -6.070 37.216 1.00 95.69 138 SER A C 1
ATOM 1101 O O . SER A 1 138 ? -25.797 -5.369 36.541 1.00 95.69 138 SER A O 1
ATOM 1103 N N . GLU A 1 139 ? -26.169 -7.257 37.696 1.00 95.69 139 GLU A N 1
ATOM 1104 C CA . GLU A 1 139 ? -24.817 -7.797 37.479 1.00 95.69 139 GLU A CA 1
ATOM 1105 C C . GLU A 1 139 ? -24.451 -7.886 35.991 1.00 95.69 139 GLU A C 1
ATOM 1107 O O . GLU A 1 139 ? -23.312 -7.615 35.606 1.00 95.69 139 GLU A O 1
ATOM 1112 N N . GLU A 1 140 ? -25.422 -8.235 35.143 1.00 94.19 140 GLU A N 1
ATOM 1113 C CA . GLU A 1 140 ? -25.241 -8.308 33.692 1.00 94.19 140 GLU A CA 1
ATOM 1114 C C . GLU A 1 140 ? -24.954 -6.934 33.080 1.00 94.19 140 GLU A C 1
ATOM 1116 O O . GLU A 1 140 ? -24.074 -6.814 32.226 1.00 94.19 140 GLU A O 1
ATOM 1121 N N . GLN A 1 141 ? -25.650 -5.888 33.535 1.00 96.38 141 GLN A N 1
ATOM 1122 C CA . GLN A 1 141 ? -25.427 -4.525 33.063 1.00 96.38 141 GLN A CA 1
ATOM 1123 C C . GLN A 1 141 ? -24.042 -4.009 33.477 1.00 96.38 141 GLN A C 1
ATOM 1125 O O . GLN A 1 141 ? -23.307 -3.491 32.637 1.00 96.38 141 GLN A O 1
ATOM 1130 N N . ILE A 1 142 ? -23.658 -4.212 34.742 1.00 96.19 142 ILE A N 1
ATOM 1131 C CA . ILE A 1 142 ? -22.350 -3.798 35.278 1.00 96.19 142 ILE A CA 1
ATOM 1132 C C . ILE A 1 142 ? -21.213 -4.527 34.546 1.00 96.19 142 ILE A C 1
ATOM 1134 O O . ILE A 1 142 ? -20.187 -3.931 34.206 1.00 96.19 142 ILE A O 1
ATOM 1138 N N . ARG A 1 143 ? -21.388 -5.824 34.255 1.00 96.75 143 ARG A N 1
ATOM 1139 C CA . ARG A 1 143 ? -20.416 -6.600 33.473 1.00 96.75 143 ARG A CA 1
ATOM 1140 C C . ARG A 1 143 ? -20.289 -6.060 32.049 1.00 96.75 143 ARG A C 1
ATOM 1142 O O . ARG A 1 143 ? -19.167 -5.838 31.594 1.00 96.75 143 ARG A O 1
ATOM 1149 N N . ALA A 1 144 ? -21.412 -5.804 31.380 1.00 95.69 144 ALA A N 1
ATOM 1150 C CA . ALA A 1 144 ? -21.425 -5.257 30.027 1.00 95.69 144 ALA A CA 1
ATOM 1151 C C . ALA A 1 144 ? -20.768 -3.870 29.955 1.00 95.69 144 ALA A C 1
ATOM 1153 O O . ALA A 1 144 ? -20.026 -3.600 29.013 1.00 95.69 144 ALA A O 1
ATOM 1154 N N . GLU A 1 145 ? -20.967 -3.018 30.961 1.00 96.81 145 GLU A N 1
ATOM 1155 C CA . GLU A 1 145 ? -20.314 -1.709 31.059 1.00 96.81 145 GLU A CA 1
ATOM 1156 C C . GLU A 1 145 ? -18.789 -1.835 31.187 1.00 96.81 145 GLU A C 1
ATOM 1158 O O . GLU A 1 145 ? -18.037 -1.208 30.434 1.00 96.81 145 GLU A O 1
ATOM 1163 N N . LYS A 1 146 ? -18.311 -2.714 32.077 1.00 97.25 146 LYS A N 1
ATOM 1164 C CA . LYS A 1 146 ? -16.873 -2.978 32.236 1.00 97.25 146 LYS A CA 1
ATOM 1165 C C . LYS A 1 146 ? -16.251 -3.524 30.949 1.00 97.25 146 LYS A C 1
ATOM 1167 O O . LYS A 1 146 ? -15.167 -3.099 30.545 1.00 97.25 146 LYS A O 1
ATOM 1172 N N . GLU A 1 147 ? -16.915 -4.474 30.298 1.00 96.81 147 GLU A N 1
ATOM 1173 C CA . GLU A 1 147 ? -16.450 -5.034 29.030 1.00 96.81 147 GLU A CA 1
ATOM 1174 C C . GLU A 1 147 ? -16.481 -4.004 27.897 1.00 96.81 147 GLU A C 1
ATOM 1176 O O . GLU A 1 147 ? -15.556 -3.969 27.085 1.00 96.81 147 GLU A O 1
ATOM 1181 N N . PHE A 1 148 ? -17.492 -3.131 27.855 1.00 97.81 148 PHE A N 1
ATOM 1182 C CA . PHE A 1 148 ? -17.577 -2.035 26.894 1.00 97.81 148 PHE A CA 1
ATOM 1183 C C . PHE A 1 148 ? -16.374 -1.093 27.003 1.00 97.81 148 PHE A C 1
ATOM 1185 O O . PHE A 1 148 ? -15.721 -0.835 25.992 1.00 97.81 148 PHE A O 1
ATOM 1192 N N . GLU A 1 149 ? -16.021 -0.626 28.203 1.00 97.56 149 GLU A N 1
ATOM 1193 C CA . GLU A 1 149 ? -14.866 0.267 28.377 1.00 97.56 149 GLU A CA 1
ATOM 1194 C C . GLU A 1 149 ? -13.535 -0.429 28.045 1.00 97.56 149 GLU A C 1
ATOM 1196 O O . GLU A 1 149 ? -12.672 0.159 27.382 1.00 97.56 149 GLU A O 1
ATOM 1201 N N . ASN A 1 150 ? -13.388 -1.712 28.393 1.00 97.19 150 ASN A N 1
ATOM 1202 C CA . ASN A 1 150 ? -12.221 -2.506 27.998 1.00 97.19 150 ASN A CA 1
ATOM 1203 C C . ASN A 1 150 ? -12.098 -2.621 26.470 1.00 97.19 150 ASN A C 1
ATOM 1205 O O . ASN A 1 150 ? -11.027 -2.371 25.908 1.00 97.19 150 ASN A O 1
ATOM 1209 N N . LYS A 1 151 ? -13.192 -2.963 25.780 1.00 97.00 151 LYS A N 1
ATOM 1210 C CA . LYS A 1 151 ? -13.221 -3.106 24.316 1.00 97.00 151 LYS A CA 1
ATOM 1211 C C . LYS A 1 151 ? -13.037 -1.772 23.610 1.00 97.00 151 LYS A C 1
ATOM 1213 O O . LYS A 1 151 ? -12.317 -1.708 22.623 1.00 97.00 151 LYS A O 1
ATOM 1218 N N . LYS A 1 152 ? -13.574 -0.687 24.160 1.00 97.12 152 LYS A N 1
ATOM 1219 C CA . LYS A 1 152 ? -13.356 0.681 23.679 1.00 97.12 152 LYS A CA 1
ATOM 1220 C C . LYS A 1 152 ? -11.889 1.094 23.765 1.00 97.12 152 LYS A C 1
ATOM 1222 O O . LYS A 1 152 ? -11.371 1.683 22.817 1.00 97.12 152 LYS A O 1
ATOM 1227 N N . LYS A 1 153 ? -11.197 0.777 24.866 1.00 97.38 153 LYS A N 1
ATOM 1228 C CA . LYS A 1 153 ? -9.752 1.022 24.996 1.00 97.38 153 LYS A CA 1
ATOM 1229 C C . LYS A 1 153 ? -8.961 0.198 23.977 1.00 97.38 153 LYS A C 1
ATOM 1231 O O . LYS A 1 153 ? -8.156 0.768 23.243 1.00 97.38 153 LYS A O 1
ATOM 1236 N N . LEU A 1 154 ? -9.248 -1.101 23.882 1.00 95.50 154 LEU A N 1
ATOM 1237 C CA . LEU A 1 154 ? -8.613 -2.001 22.915 1.00 95.50 154 LEU A CA 1
ATOM 1238 C C . LEU A 1 154 ? -8.848 -1.543 21.466 1.00 95.50 154 LEU A C 1
ATOM 1240 O O . LEU A 1 154 ? -7.918 -1.508 20.668 1.00 95.50 154 LEU A O 1
ATOM 1244 N N . GLY A 1 155 ? -10.070 -1.129 21.133 1.00 96.19 155 GLY A N 1
ATOM 1245 C CA . GLY A 1 155 ? -10.440 -0.651 19.804 1.00 96.19 155 GLY A CA 1
ATOM 1246 C C . GLY A 1 155 ? -9.717 0.631 19.406 1.00 96.19 155 GLY A C 1
ATOM 1247 O O . GLY A 1 155 ? -9.366 0.789 18.241 1.00 96.19 155 GLY A O 1
ATOM 1248 N N . LYS A 1 156 ? -9.433 1.534 20.355 1.00 97.00 156 LYS A N 1
ATOM 1249 C CA . LYS A 1 156 ? -8.595 2.718 20.093 1.00 97.00 156 LYS A CA 1
ATOM 1250 C C . LYS A 1 156 ? -7.146 2.335 19.796 1.00 97.00 156 LYS A C 1
ATOM 1252 O O . LYS A 1 156 ? -6.544 2.900 18.887 1.00 97.00 156 LYS A O 1
ATOM 1257 N N . GLU A 1 157 ? -6.597 1.389 20.552 1.00 96.44 157 GLU A N 1
ATOM 1258 C CA . GLU A 1 157 ? -5.230 0.900 20.363 1.00 96.44 157 GLU A CA 1
ATOM 1259 C C . GLU A 1 157 ? -5.068 0.210 19.003 1.00 96.44 157 GLU A C 1
ATOM 1261 O O . GLU A 1 157 ? -4.187 0.573 18.224 1.00 96.44 157 GLU A O 1
ATOM 1266 N N . LYS A 1 158 ? -5.966 -0.723 18.668 1.00 94.56 158 LYS A N 1
ATOM 1267 C CA . LYS A 1 158 ? -5.941 -1.440 17.386 1.00 94.56 158 LYS A CA 1
ATOM 1268 C C . LYS A 1 158 ? -6.168 -0.512 16.197 1.00 94.56 158 LYS A C 1
ATOM 1270 O O . LYS A 1 158 ? -5.436 -0.614 15.216 1.00 94.56 158 LYS A O 1
ATOM 1275 N N . LEU A 1 159 ? -7.066 0.468 16.315 1.00 93.94 159 LEU A N 1
ATOM 1276 C CA . LEU A 1 159 ? -7.259 1.483 15.279 1.00 93.94 159 LEU A CA 1
ATOM 1277 C C . LEU A 1 159 ? -5.995 2.318 15.034 1.00 93.94 159 LEU A C 1
ATOM 1279 O O . LEU A 1 159 ? -5.713 2.673 13.889 1.00 93.94 159 LEU A O 1
ATOM 1283 N N . LYS A 1 160 ? -5.222 2.637 16.081 1.00 96.50 160 LYS A N 1
ATOM 1284 C CA . LYS A 1 160 ? -3.947 3.352 15.930 1.00 96.50 160 LYS A CA 1
ATOM 1285 C C . LYS A 1 160 ? -2.953 2.525 15.110 1.00 96.50 160 LYS A C 1
ATOM 1287 O O . LYS A 1 160 ? -2.426 3.030 14.123 1.00 96.50 160 LYS A O 1
ATOM 1292 N N . VAL A 1 161 ? -2.781 1.250 15.460 1.00 94.94 161 VAL A N 1
ATOM 1293 C CA . VAL A 1 161 ? -1.902 0.323 14.726 1.00 94.94 161 VAL A CA 1
ATOM 1294 C C . VAL A 1 161 ? -2.359 0.153 13.273 1.00 94.94 161 VAL A C 1
ATOM 1296 O O . VAL A 1 161 ? -1.538 0.166 12.358 1.00 94.94 161 VAL A O 1
ATOM 1299 N N . LEU A 1 162 ? -3.671 0.049 13.035 1.00 94.06 162 LEU A N 1
ATOM 1300 C CA . LEU A 1 162 ? -4.238 -0.074 11.691 1.00 94.06 162 LEU A CA 1
ATOM 1301 C C . LEU A 1 162 ? -3.916 1.153 10.821 1.00 94.06 162 LEU A C 1
ATOM 1303 O O . LEU A 1 162 ? -3.543 1.009 9.659 1.00 94.06 162 LEU A O 1
ATOM 1307 N N . LYS A 1 163 ? -4.007 2.364 11.387 1.00 94.38 163 LYS A N 1
ATOM 1308 C CA . LYS A 1 163 ? -3.634 3.610 10.695 1.00 94.38 163 LYS A CA 1
ATOM 1309 C C . LYS A 1 163 ? -2.145 3.660 10.365 1.00 94.38 163 LYS A C 1
ATOM 1311 O O . LYS A 1 163 ? -1.788 4.032 9.251 1.00 94.38 163 LYS A O 1
ATOM 1316 N N . GLU A 1 164 ? -1.286 3.276 11.306 1.00 95.44 164 GLU A N 1
ATOM 1317 C CA . GLU A 1 164 ? 0.165 3.223 11.092 1.00 95.44 164 GLU A CA 1
ATOM 1318 C C . GLU A 1 164 ? 0.530 2.245 9.967 1.00 95.44 164 GLU A C 1
ATOM 1320 O O . GLU A 1 164 ? 1.293 2.602 9.067 1.00 95.44 164 GLU A O 1
ATOM 1325 N N . LYS A 1 165 ? -0.081 1.053 9.953 1.00 92.94 165 LYS A N 1
ATOM 1326 C CA . LYS A 1 165 ? 0.108 0.076 8.871 1.00 92.94 165 LYS A CA 1
ATOM 1327 C C . LYS A 1 165 ? -0.419 0.566 7.528 1.00 92.94 165 LYS A C 1
ATOM 1329 O O . LYS A 1 165 ? 0.241 0.341 6.522 1.00 92.94 165 LYS A O 1
ATOM 1334 N N . ASN A 1 166 ? -1.546 1.274 7.501 1.00 93.38 166 ASN A N 1
ATOM 1335 C CA . ASN A 1 166 ? -2.059 1.867 6.266 1.00 93.38 166 ASN A CA 1
ATOM 1336 C C . ASN A 1 166 ? -1.062 2.885 5.674 1.00 93.38 166 ASN A C 1
ATOM 1338 O O . ASN A 1 166 ? -0.706 2.825 4.500 1.00 93.38 166 ASN A O 1
ATOM 1342 N N . ILE A 1 167 ? -0.521 3.776 6.513 1.00 94.56 167 ILE A N 1
ATOM 1343 C CA . ILE A 1 167 ? 0.513 4.735 6.091 1.00 94.56 167 ILE A CA 1
ATOM 1344 C C . ILE A 1 167 ? 1.748 4.004 5.555 1.00 94.56 167 ILE A C 1
ATOM 1346 O O . ILE A 1 167 ? 2.318 4.414 4.543 1.00 94.56 167 ILE A O 1
ATOM 1350 N N . PHE A 1 168 ? 2.175 2.935 6.229 1.00 94.88 168 PHE A N 1
ATOM 1351 C CA . PHE A 1 168 ? 3.296 2.119 5.779 1.00 94.88 168 PHE A CA 1
ATOM 1352 C C . PHE A 1 168 ? 3.021 1.465 4.416 1.00 94.88 168 PHE A C 1
ATOM 1354 O O . PHE A 1 168 ? 3.845 1.597 3.516 1.00 94.88 168 PHE A O 1
ATOM 1361 N N . LEU A 1 169 ? 1.852 0.846 4.228 1.00 94.19 169 LEU A N 1
ATOM 1362 C CA . LEU A 1 169 ? 1.445 0.234 2.959 1.00 94.19 169 LEU A CA 1
ATOM 1363 C C . LEU A 1 169 ? 1.435 1.245 1.811 1.00 94.19 169 LEU A C 1
ATOM 1365 O O . LEU A 1 169 ? 1.949 0.956 0.734 1.00 94.19 169 LEU A O 1
ATOM 1369 N N . HIS A 1 170 ? 0.929 2.456 2.043 1.00 93.19 170 HIS A N 1
ATOM 1370 C CA . HIS A 1 170 ? 0.988 3.521 1.042 1.00 93.19 170 HIS A CA 1
ATOM 1371 C C . HIS A 1 170 ? 2.423 3.911 0.673 1.00 93.19 170 HIS A C 1
ATOM 1373 O O . HIS A 1 170 ? 2.717 4.122 -0.503 1.00 93.19 170 HIS A O 1
ATOM 1379 N N . LYS A 1 171 ? 3.332 3.991 1.654 1.00 95.25 171 LYS A N 1
ATOM 1380 C CA . LYS A 1 171 ? 4.755 4.251 1.387 1.00 95.25 171 LYS A CA 1
ATOM 1381 C C . LYS A 1 171 ? 5.396 3.113 0.599 1.00 95.25 171 LYS A C 1
ATOM 1383 O O . LYS A 1 171 ? 6.159 3.386 -0.318 1.00 95.25 171 LYS A O 1
ATOM 1388 N N . LEU A 1 172 ? 5.081 1.865 0.936 1.00 92.81 172 LEU A N 1
ATOM 1389 C CA . LEU A 1 172 ? 5.590 0.689 0.238 1.00 92.81 172 LEU A CA 1
ATOM 1390 C C . LEU A 1 172 ? 5.130 0.667 -1.224 1.00 92.81 172 LEU A C 1
ATOM 1392 O O . LEU A 1 172 ? 5.964 0.566 -2.117 1.00 92.81 172 LEU A O 1
ATOM 1396 N N . LEU A 1 173 ? 3.833 0.874 -1.471 1.00 93.44 173 LEU A N 1
ATOM 1397 C CA . LEU A 1 173 ? 3.275 0.978 -2.822 1.00 93.44 173 LEU A CA 1
ATOM 1398 C C . LEU A 1 173 ? 3.944 2.088 -3.631 1.00 93.44 173 LEU A C 1
ATOM 1400 O O . LEU A 1 173 ? 4.303 1.874 -4.784 1.00 93.44 173 LEU A O 1
ATOM 1404 N N . LYS A 1 174 ? 4.164 3.254 -3.015 1.00 94.88 174 LYS A N 1
ATOM 1405 C CA . LYS A 1 174 ? 4.882 4.347 -3.669 1.00 94.88 174 LYS A CA 1
ATOM 1406 C C . LYS A 1 174 ? 6.310 3.938 -4.044 1.00 94.88 174 LYS A C 1
ATOM 1408 O O . LYS A 1 174 ? 6.710 4.152 -5.179 1.00 94.88 174 LYS A O 1
ATOM 1413 N N . THR A 1 175 ? 7.048 3.309 -3.129 1.00 94.06 175 THR A N 1
ATOM 1414 C CA . THR A 1 175 ? 8.410 2.821 -3.397 1.00 94.06 175 THR A CA 1
ATOM 1415 C C . THR A 1 175 ? 8.437 1.804 -4.538 1.00 94.06 175 THR A C 1
ATOM 1417 O O . THR A 1 175 ? 9.336 1.869 -5.374 1.00 94.06 175 THR A O 1
ATOM 1420 N N . ILE A 1 176 ? 7.462 0.891 -4.607 1.00 91.88 176 ILE A N 1
ATOM 1421 C CA . ILE A 1 176 ? 7.333 -0.071 -5.712 1.00 91.88 176 ILE A CA 1
ATOM 1422 C C . ILE A 1 176 ? 7.138 0.668 -7.037 1.00 91.88 176 ILE A C 1
ATOM 1424 O O . ILE A 1 176 ? 7.859 0.393 -7.993 1.00 91.88 176 ILE A O 1
ATOM 1428 N N . THR A 1 177 ? 6.207 1.624 -7.092 1.00 93.06 177 THR A N 1
ATOM 1429 C CA . THR A 1 177 ? 5.953 2.428 -8.297 1.00 93.06 177 THR A CA 1
ATOM 1430 C C . THR A 1 177 ? 7.195 3.204 -8.725 1.00 93.06 177 THR A C 1
ATOM 1432 O O . THR A 1 177 ? 7.627 3.066 -9.865 1.00 93.06 177 THR A O 1
ATOM 1435 N N . ASP A 1 178 ? 7.824 3.936 -7.802 1.00 92.25 178 ASP A N 1
ATOM 1436 C CA . ASP A 1 178 ? 9.031 4.722 -8.077 1.00 92.25 178 ASP A CA 1
ATOM 1437 C C . ASP A 1 178 ? 10.174 3.821 -8.599 1.00 92.25 178 ASP A C 1
ATOM 1439 O O . ASP A 1 178 ? 10.908 4.193 -9.516 1.00 92.25 178 ASP A O 1
ATOM 1443 N N . THR A 1 179 ? 10.302 2.606 -8.053 1.00 92.94 179 THR A N 1
ATOM 1444 C CA . THR A 1 179 ? 11.323 1.628 -8.465 1.00 92.94 179 THR A CA 1
ATOM 1445 C C . THR A 1 179 ? 11.026 1.040 -9.854 1.00 92.94 179 THR A C 1
ATOM 1447 O O . THR A 1 179 ? 11.939 0.911 -10.670 1.00 92.94 179 THR A O 1
ATOM 1450 N N . LYS A 1 180 ? 9.757 0.745 -10.172 1.00 92.50 180 LYS A N 1
ATOM 1451 C CA . LYS A 1 180 ? 9.328 0.313 -11.518 1.00 92.50 180 LYS A CA 1
ATOM 1452 C C . LYS A 1 180 ? 9.540 1.408 -12.566 1.00 92.50 180 LYS A C 1
ATOM 1454 O O . LYS A 1 180 ? 9.976 1.122 -13.681 1.00 92.50 180 LYS A O 1
ATOM 1459 N N . ASP A 1 181 ? 9.296 2.665 -12.210 1.00 92.06 181 ASP A N 1
ATOM 1460 C CA . ASP A 1 181 ? 9.551 3.807 -13.091 1.00 92.06 181 ASP A CA 1
ATOM 1461 C C . ASP A 1 181 ? 11.052 3.996 -13.367 1.00 92.06 181 ASP A C 1
ATOM 1463 O O . ASP A 1 181 ? 11.449 4.307 -14.501 1.00 92.06 181 ASP A O 1
ATOM 1467 N N . GLU A 1 182 ? 11.907 3.772 -12.361 1.00 89.50 182 GLU A N 1
ATOM 1468 C CA . GLU A 1 182 ? 13.361 3.733 -12.548 1.00 89.50 182 GLU A CA 1
ATOM 1469 C C . GLU A 1 182 ? 13.759 2.600 -13.504 1.00 89.50 182 GLU A C 1
ATOM 1471 O O . GLU A 1 182 ? 14.482 2.851 -14.473 1.00 89.50 182 GLU A O 1
ATOM 1476 N N . GLU A 1 183 ? 13.242 1.385 -13.299 1.00 91.06 183 GLU A N 1
ATOM 1477 C CA . GLU A 1 183 ? 13.500 0.235 -14.173 1.00 91.06 183 GLU A CA 1
ATOM 1478 C C . GLU A 1 183 ? 13.136 0.544 -15.632 1.00 91.06 183 GLU A C 1
ATOM 1480 O O . GLU A 1 183 ? 13.942 0.354 -16.548 1.00 91.06 183 GLU A O 1
ATOM 1485 N N . MET A 1 184 ? 11.940 1.093 -15.855 1.00 89.88 184 MET A N 1
ATOM 1486 C CA . MET A 1 184 ? 11.454 1.477 -17.180 1.00 89.88 184 MET A CA 1
ATOM 1487 C C . MET A 1 184 ? 12.338 2.541 -17.829 1.00 89.88 184 MET A C 1
ATOM 1489 O O . MET A 1 184 ? 12.636 2.467 -19.024 1.00 89.88 184 MET A O 1
ATOM 1493 N N . THR A 1 185 ? 12.799 3.518 -17.051 1.00 89.12 185 THR A N 1
ATOM 1494 C CA . THR A 1 185 ? 13.713 4.560 -17.532 1.00 89.12 185 THR A CA 1
ATOM 1495 C C . THR A 1 185 ? 15.054 3.963 -17.965 1.00 89.12 185 THR A C 1
ATOM 1497 O O . THR A 1 185 ? 15.569 4.301 -19.035 1.00 89.12 185 THR A O 1
ATOM 1500 N N . LEU A 1 186 ? 15.608 3.035 -17.181 1.00 88.38 186 LEU A N 1
ATOM 1501 C CA . LEU A 1 186 ? 16.860 2.353 -17.512 1.00 88.38 186 LEU A CA 1
ATOM 1502 C C . LEU A 1 186 ? 16.713 1.450 -18.740 1.00 88.38 186 LEU A C 1
ATOM 1504 O O . LEU A 1 186 ? 17.586 1.469 -19.608 1.00 88.38 186 LEU A O 1
ATOM 1508 N N . ARG A 1 187 ? 15.593 0.731 -18.880 1.00 88.31 187 ARG A N 1
ATOM 1509 C CA . ARG A 1 187 ? 15.290 -0.078 -20.073 1.00 88.31 187 ARG A CA 1
ATOM 1510 C C . ARG A 1 187 ? 15.189 0.779 -21.335 1.00 88.31 187 ARG A C 1
ATOM 1512 O O . ARG A 1 187 ? 15.817 0.448 -22.340 1.00 88.31 187 ARG A O 1
ATOM 1519 N N . LYS A 1 188 ? 14.485 1.918 -21.278 1.00 87.94 188 LYS A N 1
ATOM 1520 C CA . LYS A 1 188 ? 14.427 2.894 -22.388 1.00 87.94 188 LYS A CA 1
ATOM 1521 C C . LYS A 1 188 ? 15.830 3.383 -22.767 1.00 87.94 188 LYS A C 1
ATOM 1523 O O . LYS A 1 188 ? 16.170 3.449 -23.950 1.00 87.94 188 LYS A O 1
ATOM 1528 N N . LYS A 1 189 ? 16.669 3.680 -21.769 1.00 85.50 189 LYS A N 1
ATOM 1529 C CA . LYS A 1 189 ? 18.063 4.096 -21.975 1.00 85.50 189 LYS A CA 1
ATOM 1530 C C . LYS A 1 189 ? 18.898 2.992 -22.635 1.00 85.50 189 LYS A C 1
ATOM 1532 O O . LYS A 1 189 ? 19.620 3.263 -23.594 1.00 85.50 189 LYS A O 1
ATOM 1537 N N . GLN A 1 190 ? 18.763 1.748 -22.182 1.00 86.38 190 GLN A N 1
ATOM 1538 C CA . GLN A 1 190 ? 19.448 0.590 -22.761 1.00 86.38 190 GLN A CA 1
ATOM 1539 C C . GLN A 1 190 ? 19.039 0.351 -24.225 1.00 86.38 190 GLN A C 1
ATOM 1541 O O . GLN A 1 190 ? 19.897 0.166 -25.092 1.00 86.38 190 GLN A O 1
ATOM 1546 N N . GLU A 1 191 ? 17.740 0.414 -24.531 1.00 86.69 191 GLU A N 1
ATOM 1547 C CA . GLU A 1 191 ? 17.226 0.253 -25.895 1.00 86.69 191 GLU A CA 1
ATOM 1548 C C . GLU A 1 191 ? 17.752 1.352 -26.830 1.00 86.69 191 GLU A C 1
ATOM 1550 O O . GLU A 1 191 ? 18.152 1.082 -27.969 1.00 86.69 191 GLU A O 1
ATOM 1555 N N . PHE A 1 192 ? 17.805 2.592 -26.341 1.00 85.75 192 PHE A N 1
ATOM 1556 C CA . PHE A 1 192 ? 18.368 3.715 -27.079 1.00 85.75 192 PHE A CA 1
ATOM 1557 C C . PHE A 1 192 ? 19.844 3.483 -27.441 1.00 85.75 192 PHE A C 1
ATOM 1559 O O . PHE A 1 192 ? 20.224 3.661 -28.603 1.00 85.75 192 PHE A O 1
ATOM 1566 N N . PHE A 1 193 ? 20.670 3.017 -26.496 1.00 82.50 193 PHE A N 1
ATOM 1567 C CA . PHE A 1 193 ? 22.072 2.678 -26.771 1.00 82.50 193 PHE A CA 1
ATOM 1568 C C . PHE A 1 193 ? 22.209 1.594 -27.841 1.00 82.50 193 PHE A C 1
ATOM 1570 O O . PHE A 1 193 ? 23.015 1.734 -28.768 1.00 82.50 193 PHE A O 1
ATOM 1577 N N . TYR A 1 194 ? 21.387 0.545 -27.768 1.00 84.25 194 TYR A N 1
ATOM 1578 C CA . TYR A 1 194 ? 21.390 -0.527 -28.759 1.00 84.25 194 TYR A CA 1
ATOM 1579 C C . TYR A 1 194 ? 21.023 -0.015 -30.162 1.00 84.25 194 TYR A C 1
ATOM 1581 O O . TYR A 1 194 ? 21.712 -0.322 -31.142 1.00 84.25 194 TYR A O 1
ATOM 1589 N N . LYS A 1 195 ? 19.988 0.832 -30.270 1.00 87.88 195 LYS A N 1
ATOM 1590 C CA . LYS A 1 195 ? 19.588 1.478 -31.533 1.00 87.88 195 LYS A CA 1
ATOM 1591 C C . LYS A 1 195 ? 20.717 2.342 -32.107 1.00 87.88 195 LYS A C 1
ATOM 1593 O O . LYS A 1 195 ? 21.059 2.180 -33.281 1.00 87.88 195 LYS A O 1
ATOM 1598 N N . LYS A 1 196 ? 21.344 3.190 -31.283 1.00 84.94 196 LYS A N 1
ATOM 1599 C CA . LYS A 1 196 ? 22.438 4.091 -31.692 1.00 84.94 196 LYS A CA 1
ATOM 1600 C C . LYS A 1 196 ? 23.672 3.319 -32.174 1.00 84.94 196 LYS A C 1
ATOM 1602 O O . LYS A 1 196 ? 24.247 3.659 -33.210 1.00 84.94 196 LYS A O 1
ATOM 1607 N N . ARG A 1 197 ? 24.055 2.242 -31.478 1.00 84.44 197 ARG A N 1
ATOM 1608 C CA . ARG A 1 197 ? 25.170 1.365 -31.883 1.00 84.44 197 ARG A CA 1
ATOM 1609 C C . ARG A 1 197 ? 24.903 0.701 -33.234 1.00 84.44 197 ARG A C 1
ATOM 1611 O O . ARG A 1 197 ? 25.734 0.797 -34.137 1.00 84.44 197 ARG A O 1
ATOM 1618 N N . LYS A 1 198 ? 23.719 0.109 -33.407 1.00 87.12 198 LYS A N 1
ATOM 1619 C CA . LYS A 1 198 ? 23.299 -0.535 -34.661 1.00 87.12 198 LYS A CA 1
ATOM 1620 C C . LYS A 1 198 ? 23.267 0.447 -35.833 1.00 87.12 198 LYS A C 1
ATOM 1622 O O . LYS A 1 198 ? 23.612 0.092 -36.960 1.00 87.12 198 LYS A O 1
ATOM 1627 N N . GLU A 1 199 ? 22.862 1.690 -35.589 1.00 91.19 199 GLU A N 1
ATOM 1628 C CA . GLU A 1 199 ? 22.890 2.736 -36.607 1.00 91.19 199 GLU A CA 1
ATOM 1629 C C . GLU A 1 199 ? 24.323 3.112 -37.009 1.00 91.19 199 GLU A C 1
ATOM 1631 O O . GLU A 1 199 ? 24.621 3.177 -38.205 1.00 91.19 199 GLU A O 1
ATOM 1636 N N . LYS A 1 200 ? 25.229 3.286 -36.038 1.00 87.38 200 LYS A N 1
ATOM 1637 C CA . LYS A 1 200 ? 26.652 3.563 -36.292 1.00 87.38 200 LYS A CA 1
ATOM 1638 C C . LYS A 1 200 ? 27.305 2.449 -37.115 1.00 87.38 200 LYS A C 1
ATOM 1640 O O . LYS A 1 200 ? 27.961 2.735 -38.113 1.00 87.38 200 LYS A O 1
ATOM 1645 N N . GLU A 1 201 ? 27.067 1.187 -36.761 1.00 87.94 201 GLU A N 1
ATOM 1646 C CA . GLU A 1 201 ? 27.562 0.021 -37.507 1.00 87.94 201 GLU A CA 1
ATOM 1647 C C . GLU A 1 201 ? 27.036 -0.004 -38.954 1.00 87.94 201 GLU A C 1
ATOM 1649 O O . GLU A 1 201 ? 27.803 -0.212 -39.896 1.00 87.94 201 GLU A O 1
ATOM 1654 N N . ARG A 1 202 ? 25.746 0.299 -39.165 1.00 91.00 202 ARG A N 1
ATOM 1655 C CA . ARG A 1 202 ? 25.151 0.415 -40.510 1.00 91.00 202 ARG A CA 1
ATOM 1656 C C . ARG A 1 202 ? 25.771 1.545 -41.335 1.00 91.00 202 ARG A C 1
ATOM 1658 O O . ARG A 1 202 ? 25.963 1.363 -42.539 1.00 91.00 202 ARG A O 1
ATOM 1665 N N . ARG A 1 203 ? 26.060 2.701 -40.726 1.00 91.38 203 ARG A N 1
ATOM 1666 C CA . ARG A 1 203 ? 26.726 3.834 -41.397 1.00 91.38 203 ARG A CA 1
ATOM 1667 C C . ARG A 1 203 ? 28.145 3.455 -41.827 1.00 91.38 203 ARG A C 1
ATOM 1669 O O . ARG A 1 203 ? 28.448 3.555 -43.013 1.00 91.38 203 ARG A O 1
ATOM 1676 N N . MET A 1 204 ? 28.939 2.883 -40.918 1.00 89.38 204 MET A N 1
ATOM 1677 C CA . MET A 1 204 ? 30.297 2.410 -41.223 1.00 89.38 204 MET A CA 1
ATOM 1678 C C . MET A 1 204 ? 30.311 1.341 -42.325 1.00 89.38 204 MET A C 1
ATOM 1680 O O . MET A 1 204 ? 31.151 1.379 -43.221 1.00 89.38 204 MET A O 1
ATOM 1684 N N . TYR A 1 205 ? 29.356 0.406 -42.317 1.00 92.75 205 TYR A N 1
ATOM 1685 C CA . TYR A 1 205 ? 29.233 -0.598 -43.378 1.00 92.75 205 TYR A CA 1
ATOM 1686 C C . TYR A 1 205 ? 28.946 0.033 -44.750 1.00 92.75 205 TYR A C 1
ATOM 1688 O O . TYR A 1 205 ? 29.573 -0.333 -45.747 1.00 92.75 205 TYR A O 1
ATOM 1696 N N . LYS A 1 206 ? 28.024 1.006 -44.814 1.00 93.06 206 LYS A N 1
ATOM 1697 C CA . LYS A 1 206 ? 27.703 1.733 -46.054 1.00 93.06 206 LYS A CA 1
ATOM 1698 C C . LYS A 1 206 ? 28.906 2.519 -46.579 1.00 93.06 206 LYS A C 1
ATOM 1700 O O . LYS A 1 206 ? 29.165 2.472 -47.778 1.00 93.06 206 LYS A O 1
ATOM 1705 N N . GLU A 1 207 ? 29.646 3.199 -45.707 1.00 91.75 207 GLU A N 1
ATOM 1706 C CA . GLU A 1 207 ? 30.867 3.933 -46.070 1.00 91.75 207 GLU A CA 1
ATOM 1707 C C . GLU A 1 207 ? 31.963 2.996 -46.586 1.00 91.75 207 GLU A C 1
ATOM 1709 O O . GLU A 1 207 ? 32.529 3.235 -47.651 1.00 91.75 207 GLU A O 1
ATOM 1714 N N . ARG A 1 208 ? 32.199 1.866 -45.907 1.00 91.19 208 ARG A N 1
ATOM 1715 C CA . ARG A 1 208 ? 33.177 0.859 -46.343 1.00 91.19 208 ARG A CA 1
ATOM 1716 C C . ARG A 1 208 ? 32.827 0.265 -47.707 1.00 91.19 208 ARG A C 1
ATOM 1718 O O . ARG A 1 208 ? 33.714 0.054 -48.530 1.00 91.19 208 ARG A O 1
ATOM 1725 N N . LYS A 1 209 ? 31.537 0.028 -47.971 1.00 91.31 209 LYS A N 1
ATOM 1726 C CA . LYS A 1 209 ? 31.058 -0.452 -49.275 1.00 91.31 209 LYS A CA 1
ATOM 1727 C C . LYS A 1 209 ? 31.298 0.575 -50.387 1.00 91.31 209 LYS A C 1
ATOM 1729 O O . LYS A 1 209 ? 31.746 0.179 -51.458 1.00 91.31 209 LYS A O 1
ATOM 1734 N N . LYS A 1 210 ? 31.046 1.865 -50.128 1.00 92.06 210 LYS A N 1
ATOM 1735 C CA . LYS A 1 210 ? 31.318 2.953 -51.084 1.00 92.06 210 LYS A CA 1
ATOM 1736 C C . LYS A 1 210 ? 32.809 3.065 -51.409 1.00 92.06 210 LYS A C 1
ATOM 1738 O O . LYS A 1 210 ? 33.166 3.003 -52.578 1.00 92.06 210 LYS A O 1
ATOM 1743 N N . MET A 1 211 ? 33.674 3.095 -50.391 1.00 88.62 211 MET A N 1
ATOM 1744 C CA . MET A 1 211 ? 35.130 3.144 -50.591 1.00 88.62 211 MET A CA 1
ATOM 1745 C C . MET A 1 211 ? 35.659 1.948 -51.395 1.00 88.62 211 MET A C 1
ATOM 1747 O O . MET A 1 211 ? 36.550 2.099 -52.224 1.00 88.62 211 MET A O 1
ATOM 1751 N N . ASN A 1 212 ? 35.121 0.746 -51.170 1.00 87.06 212 ASN A N 1
ATOM 1752 C CA . ASN A 1 212 ? 35.530 -0.438 -51.928 1.00 87.06 212 ASN A CA 1
ATOM 1753 C C . ASN A 1 212 ? 35.055 -0.408 -53.391 1.00 87.06 212 ASN A C 1
ATOM 1755 O O . ASN A 1 212 ? 35.750 -0.940 -54.249 1.00 87.06 212 ASN A O 1
ATOM 1759 N N . GLN A 1 213 ? 33.897 0.196 -53.685 1.00 84.69 213 GLN A N 1
ATOM 1760 C CA . GLN A 1 213 ? 33.439 0.403 -55.064 1.00 84.69 213 GLN A CA 1
ATOM 1761 C C . GLN A 1 213 ? 34.293 1.443 -55.792 1.00 84.69 213 GLN A C 1
ATOM 1763 O O . GLN A 1 213 ? 34.683 1.210 -56.929 1.00 84.69 213 GLN A O 1
ATOM 1768 N N . GLU A 1 214 ? 34.637 2.549 -55.130 1.00 82.19 214 GLU A N 1
ATOM 1769 C CA . GLU A 1 214 ? 35.537 3.566 -55.689 1.00 82.19 214 GLU A CA 1
ATOM 1770 C C . GLU A 1 214 ? 36.921 2.985 -56.005 1.00 82.19 214 GLU A C 1
ATOM 1772 O O . GLU A 1 214 ? 37.460 3.248 -57.072 1.00 82.19 214 GLU A O 1
ATOM 1777 N N . LYS A 1 215 ? 37.457 2.116 -55.138 1.00 81.38 215 LYS A N 1
ATOM 1778 C CA . LYS A 1 215 ? 38.738 1.428 -55.369 1.00 81.38 215 LYS A CA 1
ATOM 1779 C C . LYS A 1 215 ? 38.734 0.407 -56.510 1.00 81.38 215 LYS A C 1
ATOM 1781 O O . LYS A 1 215 ? 39.808 0.084 -56.990 1.00 81.38 215 LYS A O 1
ATOM 1786 N N . MET A 1 216 ? 37.580 -0.144 -56.895 1.00 74.81 216 MET A N 1
ATOM 1787 C CA . MET A 1 216 ? 37.483 -1.097 -58.015 1.00 74.81 216 MET A CA 1
ATOM 1788 C C . MET A 1 216 ? 37.273 -0.414 -59.373 1.00 74.81 216 MET A C 1
ATOM 1790 O O . MET A 1 216 ? 37.404 -1.068 -60.401 1.00 74.81 216 MET A O 1
ATOM 1794 N N . ASN A 1 217 ? 36.938 0.878 -59.379 1.00 71.25 217 ASN A N 1
ATOM 1795 C CA . ASN A 1 217 ? 36.713 1.666 -60.593 1.00 71.25 217 ASN A CA 1
ATOM 1796 C C . ASN A 1 217 ? 37.950 2.489 -61.017 1.00 71.25 217 ASN A C 1
ATOM 1798 O O . ASN A 1 217 ? 37.840 3.312 -61.926 1.00 71.25 217 ASN A O 1
ATOM 1802 N N . ILE A 1 218 ? 39.091 2.288 -60.349 1.00 56.56 218 ILE A N 1
ATOM 1803 C CA . ILE A 1 218 ? 40.413 2.874 -60.634 1.00 56.56 218 ILE A CA 1
ATOM 1804 C C . ILE A 1 218 ? 41.344 1.727 -61.019 1.00 56.56 218 ILE A C 1
ATOM 1806 O O . ILE A 1 218 ? 42.100 1.897 -61.999 1.00 56.56 218 ILE A O 1
#

Radius of gyration: 33.92 Å; chains: 1; bounding box: 89×49×99 Å

pLDDT: mean 72.98, std 25.72, range [27.31, 97.81]